Protein AF-A0A9W9S4F9-F1 (afdb_monomer_lite)

Foldseek 3Di:
DPAQADPPQREGPLLLVLVVCVVPDRALVSLVPPPFDDDPLLSRLLHLLSSLLSNLVRVVVVCVVCVVDDDDDVVVVVLVVLLVSLVSNLVSLVVNVVCVVVVVDDPPNNLLSNLLSLLSSLQPLVNCVVPVVSVVSSVVSLVVSVVVDPDCLSVVSVVLSVVCNVCVVVVHDDRSVVSCVVVVNPSSSD

pLDDT: mean 78.47, std 13.46, range [39.5, 94.12]

InterPro domains:
  IPR021858 Fungal transcription factor [PF11951] (45-174)

Radius of gyration: 16.38 Å; chains: 1; bounding box: 41×35×48 Å

Organism: NCBI:txid2100454

Sequence (190 aa):
MVGAVEPITGIPRSLLDLFSCIGLGATEEDFWRWPGEVGTFVQSHTWEAYRYSGILVMRSYSRVDSQTLIASNDEDVSSHADAIAVNRILSSIDAVYGAKACGVASDEAIPHNIAYPLFVAGSQSRVIVQHVAWKETIRSKFQDLIQSDRYWQTEKIFDLLQDAWESWDAGQISDPFEMAAERGLELGLL

Structure (mmCIF, N/CA/C/O backbone):
data_AF-A0A9W9S4F9-F1
#
_entry.id   AF-A0A9W9S4F9-F1
#
loop_
_atom_site.group_PDB
_atom_site.id
_atom_site.type_symbol
_atom_site.label_atom_id
_atom_site.label_alt_id
_atom_site.label_comp_id
_atom_site.label_asym_id
_atom_site.label_entity_id
_atom_site.label_seq_id
_atom_site.pdbx_PDB_ins_code
_atom_site.Cartn_x
_atom_site.Cartn_y
_atom_site.Cartn_z
_atom_site.occupancy
_atom_site.B_iso_or_equiv
_atom_site.auth_seq_id
_atom_site.auth_comp_id
_atom_site.auth_asym_id
_atom_site.auth_atom_id
_atom_site.pdbx_PDB_model_num
ATOM 1 N N . MET A 1 1 ? 3.750 -15.858 -24.874 1.00 39.50 1 MET A N 1
ATOM 2 C CA . MET A 1 1 ? 2.624 -15.698 -23.932 1.00 39.50 1 MET A CA 1
ATOM 3 C C . MET A 1 1 ? 2.468 -14.216 -23.665 1.00 39.50 1 MET A C 1
ATOM 5 O O . MET A 1 1 ? 3.266 -13.650 -22.937 1.00 39.50 1 MET A O 1
ATOM 9 N N . VAL A 1 2 ? 1.533 -13.574 -24.358 1.00 43.12 2 VAL A N 1
ATOM 10 C CA . VAL A 1 2 ? 1.231 -12.146 -24.213 1.00 43.12 2 VAL A CA 1
ATOM 11 C C . VAL A 1 2 ? -0.104 -12.103 -23.472 1.00 43.12 2 VAL A C 1
ATOM 13 O O . VAL A 1 2 ? -1.098 -12.544 -24.040 1.00 43.12 2 VAL A O 1
ATOM 16 N N . GLY A 1 3 ? -0.126 -11.693 -22.198 1.00 57.25 3 GLY A N 1
ATOM 17 C CA . GLY A 1 3 ? -1.388 -11.505 -21.461 1.00 57.25 3 GLY A CA 1
ATOM 18 C C . GLY A 1 3 ? -1.493 -12.039 -20.026 1.00 57.25 3 GLY A C 1
ATOM 19 O O . GLY A 1 3 ? -2.615 -12.188 -19.560 1.00 57.25 3 GLY A O 1
ATOM 20 N N . ALA A 1 4 ? -0.400 -12.343 -19.318 1.00 74.12 4 ALA A N 1
ATOM 21 C CA . ALA A 1 4 ? -0.493 -12.643 -17.878 1.00 74.12 4 ALA A CA 1
ATOM 22 C C . ALA A 1 4 ? -0.616 -11.365 -17.028 1.00 74.12 4 ALA A C 1
ATOM 24 O O . ALA A 1 4 ? -1.350 -11.339 -16.048 1.00 74.12 4 ALA A O 1
ATOM 25 N N . VAL A 1 5 ? 0.057 -10.288 -17.443 1.00 80.94 5 VAL A N 1
ATOM 26 C CA . VAL A 1 5 ? 0.033 -8.978 -16.782 1.00 80.94 5 VAL A CA 1
ATOM 27 C C . VAL A 1 5 ? -0.948 -8.061 -17.505 1.00 80.94 5 VAL A C 1
ATOM 29 O O . VAL A 1 5 ? -0.982 -8.017 -18.739 1.00 80.94 5 VAL A O 1
ATOM 32 N N . GLU A 1 6 ? -1.774 -7.364 -16.739 1.00 81.44 6 GLU A N 1
ATOM 33 C CA . GLU A 1 6 ? -2.702 -6.364 -17.240 1.00 81.44 6 GLU A CA 1
ATOM 34 C C . GLU A 1 6 ? -1.920 -5.074 -17.582 1.00 81.44 6 GLU A C 1
ATOM 36 O O . GLU A 1 6 ? -1.126 -4.604 -16.768 1.00 81.44 6 GLU A O 1
ATOM 41 N N . PRO A 1 7 ? -2.032 -4.550 -18.817 1.00 72.56 7 PRO A N 1
ATOM 42 C CA . PRO A 1 7 ? -1.159 -3.482 -19.307 1.00 72.56 7 PRO A CA 1
ATOM 43 C C . PRO A 1 7 ? -1.421 -2.095 -18.705 1.00 72.56 7 PRO A C 1
ATOM 45 O O . PRO A 1 7 ? -0.534 -1.252 -18.809 1.00 72.56 7 PRO A O 1
ATOM 48 N N . ILE A 1 8 ? -2.599 -1.837 -18.130 1.00 72.50 8 ILE A N 1
ATOM 49 C CA . ILE A 1 8 ? -2.957 -0.532 -17.555 1.00 72.50 8 ILE A CA 1
ATOM 50 C C . ILE A 1 8 ? -2.359 -0.387 -16.148 1.00 72.50 8 ILE A C 1
ATOM 52 O O . ILE A 1 8 ? -1.672 0.585 -15.862 1.00 72.50 8 ILE A O 1
ATOM 56 N N . THR A 1 9 ? -2.572 -1.387 -15.301 1.00 74.12 9 THR A N 1
ATOM 57 C CA . THR A 1 9 ? -2.160 -1.460 -13.892 1.00 74.12 9 THR A CA 1
ATOM 58 C C . THR A 1 9 ? -0.789 -2.102 -13.709 1.00 74.12 9 THR A C 1
ATOM 60 O O . THR A 1 9 ? -0.191 -2.019 -12.646 1.00 74.12 9 THR A O 1
ATOM 63 N N . GLY A 1 10 ? -0.274 -2.833 -14.700 1.00 80.81 10 GLY A N 1
ATOM 64 C CA . GLY A 1 10 ? 0.967 -3.596 -14.551 1.00 80.81 10 GLY A CA 1
ATOM 65 C C . GLY A 1 10 ? 0.885 -4.745 -13.535 1.00 80.81 10 GLY A C 1
ATOM 66 O O . GLY A 1 10 ? 1.929 -5.300 -13.174 1.00 80.81 10 GLY A O 1
ATOM 67 N N . ILE A 1 11 ? -0.319 -5.119 -13.084 1.00 86.19 11 ILE A N 1
ATOM 68 C CA . ILE A 1 11 ? -0.577 -6.191 -12.113 1.00 86.19 11 ILE A CA 1
ATOM 69 C C . ILE A 1 11 ? -0.928 -7.494 -12.855 1.00 86.19 11 ILE A C 1
ATOM 71 O O . ILE A 1 11 ? -1.566 -7.460 -13.912 1.00 86.19 11 ILE A O 1
ATOM 75 N N . PRO A 1 12 ? -0.539 -8.677 -12.345 1.00 88.62 12 PRO A N 1
ATOM 76 C CA . PRO A 1 12 ? -0.983 -9.954 -12.873 1.00 88.62 12 PRO A CA 1
ATOM 77 C C . PRO A 1 12 ? -2.501 -10.067 -12.873 1.00 88.62 12 PRO A C 1
ATOM 79 O O . PRO A 1 12 ? -3.143 -9.840 -11.850 1.00 88.62 12 PRO A O 1
ATOM 82 N N . ARG A 1 13 ? -3.078 -10.510 -13.992 1.00 88.75 13 ARG A N 1
ATOM 83 C CA . ARG A 1 13 ? -4.515 -10.800 -14.088 1.00 88.75 13 ARG A CA 1
ATOM 84 C C . ARG A 1 13 ? -4.939 -11.835 -13.053 1.00 88.75 13 ARG A C 1
ATOM 86 O O . ARG A 1 13 ? -5.977 -11.663 -12.445 1.00 88.75 13 ARG A O 1
ATOM 93 N N . SER A 1 14 ? -4.089 -12.825 -12.768 1.00 90.12 14 SER A N 1
ATOM 94 C CA . SER A 1 14 ? -4.341 -13.814 -11.713 1.00 90.12 14 SER A CA 1
ATOM 95 C C . SER A 1 14 ? -4.473 -13.191 -10.319 1.00 90.12 14 SER A C 1
ATOM 97 O O . SER A 1 14 ? -5.228 -13.700 -9.500 1.00 90.12 14 SER A O 1
ATOM 99 N N . LEU A 1 15 ? -3.769 -12.087 -10.045 1.00 89.88 15 LEU A N 1
ATOM 100 C CA . LEU A 1 15 ? -3.900 -11.347 -8.791 1.00 89.88 15 LEU A CA 1
ATOM 101 C C . LEU A 1 15 ? -5.122 -10.418 -8.820 1.00 89.88 15 LEU A C 1
ATOM 103 O O . LEU A 1 15 ? -5.866 -10.370 -7.845 1.00 89.88 15 LEU A O 1
ATOM 107 N N . LEU A 1 16 ? -5.373 -9.730 -9.938 1.00 88.50 16 LEU A N 1
ATOM 108 C CA . LEU A 1 16 ? -6.581 -8.914 -10.126 1.00 88.50 16 LEU A CA 1
ATOM 109 C C . LEU A 1 16 ? -7.864 -9.746 -10.010 1.00 88.50 16 LEU A C 1
ATOM 111 O O . LEU A 1 16 ? -8.829 -9.288 -9.406 1.00 88.50 16 LEU A O 1
ATOM 115 N N . ASP A 1 17 ? -7.859 -10.975 -10.521 1.00 89.56 17 ASP A N 1
ATOM 116 C CA . ASP A 1 17 ? -8.976 -11.910 -10.409 1.00 89.56 17 ASP A CA 1
ATOM 117 C C . ASP A 1 17 ? -9.282 -12.212 -8.932 1.00 89.56 17 ASP A C 1
ATOM 119 O O . ASP A 1 17 ? -10.449 -12.204 -8.538 1.00 89.56 17 ASP A O 1
ATOM 123 N N . LEU A 1 18 ? -8.258 -12.386 -8.082 1.00 90.25 18 LEU A N 1
ATOM 124 C CA . LEU A 1 18 ? -8.451 -12.548 -6.633 1.00 90.25 18 LEU A CA 1
ATOM 125 C C . LEU A 1 18 ? -9.093 -11.309 -6.005 1.00 90.25 18 LEU A C 1
ATOM 127 O O . LEU A 1 18 ? -10.051 -11.441 -5.245 1.00 90.25 18 LEU A O 1
ATOM 131 N N . PHE A 1 19 ? -8.611 -10.114 -6.355 1.00 87.94 19 PHE A N 1
ATOM 132 C CA . PHE A 1 19 ? -9.214 -8.863 -5.892 1.00 87.94 19 PHE A CA 1
ATOM 133 C C . PHE A 1 19 ? -10.667 -8.703 -6.356 1.00 87.94 19 PHE A C 1
ATOM 135 O O . PHE A 1 19 ? -11.510 -8.268 -5.578 1.00 87.94 19 PHE A O 1
ATOM 142 N N . SER A 1 20 ? -10.984 -9.099 -7.591 1.00 86.38 20 SER A N 1
ATOM 143 C CA . SER A 1 20 ? -12.347 -9.030 -8.135 1.00 86.38 20 SER A CA 1
ATOM 144 C C . SER A 1 20 ? -13.332 -9.959 -7.415 1.00 86.38 20 SER A C 1
ATOM 146 O O . SER A 1 20 ? -14.536 -9.712 -7.413 1.00 86.38 20 SER A O 1
ATOM 148 N N . CYS A 1 21 ? -12.817 -11.013 -6.778 1.00 84.69 21 CYS A N 1
ATOM 149 C CA . CYS A 1 21 ? -13.590 -11.992 -6.024 1.00 84.69 21 CYS A CA 1
ATOM 150 C C . CYS A 1 21 ? -13.734 -11.640 -4.530 1.00 84.69 21 CYS A C 1
ATOM 152 O O . CYS A 1 21 ? -14.375 -12.398 -3.789 1.00 84.69 21 CYS A O 1
ATOM 154 N N . ILE A 1 22 ? -13.168 -10.519 -4.063 1.00 83.31 22 ILE A N 1
ATOM 155 C CA . ILE A 1 22 ? -13.375 -10.029 -2.691 1.00 83.31 22 ILE A CA 1
ATOM 156 C C . ILE A 1 22 ? -14.869 -9.740 -2.489 1.00 83.31 22 ILE A C 1
ATOM 158 O O . ILE A 1 22 ? -15.513 -9.101 -3.317 1.00 83.31 22 ILE A O 1
ATOM 162 N N . GLY A 1 23 ? -15.443 -10.263 -1.403 1.00 75.38 23 GLY A N 1
ATOM 163 C CA . GLY A 1 23 ? -16.881 -10.169 -1.117 1.00 75.38 23 GLY A CA 1
ATOM 164 C C . GLY A 1 23 ? -17.773 -11.127 -1.924 1.00 75.38 23 GLY A C 1
ATOM 165 O O . GLY A 1 23 ? -18.962 -11.228 -1.636 1.00 75.38 23 GLY A O 1
ATOM 166 N N . LEU A 1 24 ? -17.219 -11.863 -2.896 1.00 78.38 24 LEU A N 1
ATOM 167 C CA . LEU A 1 24 ? -17.945 -12.850 -3.711 1.00 78.38 24 LEU A CA 1
ATOM 168 C C . LEU A 1 24 ? -17.507 -14.300 -3.450 1.00 78.38 24 LEU A C 1
ATOM 170 O O . LEU A 1 24 ? -18.270 -15.223 -3.736 1.00 78.38 24 LEU A O 1
ATOM 174 N N . GLY A 1 25 ? -16.303 -14.515 -2.910 1.00 77.88 25 GLY A N 1
ATOM 175 C CA . GLY A 1 25 ? -15.823 -15.853 -2.547 1.00 77.88 25 GLY A CA 1
ATOM 176 C C . GLY A 1 25 ? -14.311 -16.018 -2.386 1.00 77.88 25 GLY A C 1
ATOM 177 O O . GLY A 1 25 ? -13.888 -17.096 -1.978 1.00 77.88 25 GLY A O 1
ATOM 178 N N . ALA A 1 26 ? -13.496 -14.998 -2.684 1.00 82.88 26 ALA A N 1
ATOM 179 C CA . ALA A 1 26 ? -12.068 -15.044 -2.369 1.00 82.88 26 ALA A CA 1
ATOM 180 C C . ALA A 1 26 ? -11.846 -15.066 -0.853 1.00 82.88 26 ALA A C 1
ATOM 182 O O . ALA A 1 26 ? -12.545 -14.389 -0.098 1.00 82.88 26 ALA A O 1
ATOM 183 N N . THR A 1 27 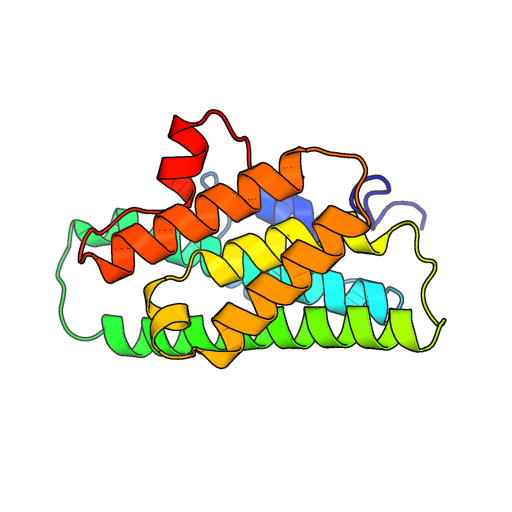? -10.846 -15.823 -0.417 1.00 86.50 27 THR A N 1
ATOM 184 C CA . THR A 1 27 ? -10.433 -15.937 0.983 1.00 86.50 27 THR A CA 1
ATOM 185 C C . THR A 1 27 ? -9.036 -15.352 1.189 1.00 86.50 27 THR A C 1
ATOM 187 O O . THR A 1 27 ? -8.258 -15.214 0.245 1.00 86.50 27 THR A O 1
ATOM 190 N N . GLU A 1 28 ? -8.669 -15.049 2.440 1.00 88.56 28 GLU A N 1
ATOM 191 C CA . GLU A 1 28 ? -7.280 -14.686 2.775 1.00 88.56 28 GLU A CA 1
ATOM 192 C C . GLU A 1 28 ? -6.288 -15.767 2.300 1.00 88.56 28 GLU A C 1
ATOM 194 O O . GLU A 1 28 ? -5.189 -15.464 1.834 1.00 88.56 28 GLU A O 1
ATOM 199 N N . GLU A 1 29 ? -6.686 -17.040 2.382 1.00 89.00 29 GLU A N 1
ATOM 200 C CA . GLU A 1 29 ? -5.848 -18.170 1.994 1.00 89.00 29 GLU A CA 1
ATOM 201 C C . GLU A 1 29 ? -5.516 -18.175 0.495 1.00 89.00 29 GLU A C 1
ATOM 203 O O . GLU A 1 29 ? -4.414 -18.578 0.120 1.00 89.00 29 GLU A O 1
ATOM 208 N N . ASP A 1 30 ? -6.407 -17.672 -0.359 1.00 90.25 30 ASP A N 1
ATOM 209 C CA . ASP A 1 30 ? -6.155 -17.584 -1.799 1.00 90.25 30 ASP A CA 1
ATOM 210 C C . ASP A 1 30 ? -5.029 -16.589 -2.113 1.00 90.25 30 ASP A C 1
ATOM 212 O O . ASP A 1 30 ? -4.153 -16.882 -2.928 1.00 90.25 30 ASP A O 1
ATOM 216 N N . PHE A 1 31 ? -4.965 -15.464 -1.391 1.00 91.06 31 PHE A N 1
ATOM 217 C CA . PHE A 1 31 ? -3.840 -14.527 -1.490 1.00 91.06 31 PHE A CA 1
ATOM 218 C C . PHE A 1 31 ? -2.541 -15.134 -0.948 1.00 91.06 31 PHE A C 1
ATOM 220 O O . PHE A 1 31 ? -1.470 -14.926 -1.523 1.00 91.06 31 PHE A O 1
ATOM 227 N N . TRP A 1 32 ? -2.600 -15.934 0.122 1.00 91.50 32 TRP A N 1
ATOM 228 C CA . TRP A 1 32 ? -1.428 -16.667 0.611 1.00 91.50 32 TRP A CA 1
ATOM 229 C C . TRP A 1 32 ? -0.949 -17.744 -0.363 1.00 91.50 32 TRP A C 1
ATOM 231 O O . TRP A 1 32 ? 0.258 -17.947 -0.487 1.00 91.50 32 TRP A O 1
ATOM 241 N N . ARG A 1 33 ? -1.858 -18.413 -1.071 1.00 92.69 33 ARG A N 1
ATOM 242 C CA . ARG A 1 33 ? -1.541 -19.470 -2.042 1.00 92.69 33 ARG A CA 1
ATOM 243 C C . ARG A 1 33 ? -1.239 -18.952 -3.443 1.00 92.69 33 ARG A C 1
ATOM 245 O O . ARG A 1 33 ? -0.823 -19.752 -4.281 1.00 92.69 33 ARG A O 1
ATOM 252 N N . TRP A 1 34 ? -1.427 -17.659 -3.702 1.00 92.00 34 TRP A N 1
ATOM 253 C CA . TRP A 1 34 ? -1.134 -17.080 -5.005 1.00 92.00 34 TRP A CA 1
ATOM 254 C C . TRP A 1 34 ? 0.329 -17.372 -5.398 1.00 92.00 34 TRP A C 1
ATOM 256 O O . TRP A 1 34 ? 1.245 -17.013 -4.652 1.00 92.00 34 TRP A O 1
ATOM 266 N N . PRO A 1 35 ? 0.567 -18.053 -6.537 1.00 87.62 35 PRO A N 1
ATOM 267 C CA . PRO A 1 35 ? 1.884 -18.590 -6.886 1.00 87.62 35 PRO A CA 1
ATOM 268 C C . PRO A 1 35 ? 2.884 -17.521 -7.341 1.00 87.62 35 PRO A C 1
ATOM 270 O O . PRO A 1 35 ? 4.067 -17.824 -7.501 1.00 87.62 35 PRO A O 1
ATOM 273 N N . GLY A 1 36 ? 2.420 -16.290 -7.560 1.00 87.94 36 GLY A N 1
ATOM 274 C CA . GLY A 1 36 ? 3.192 -15.249 -8.218 1.00 87.94 36 GLY A CA 1
ATOM 275 C C . GLY A 1 36 ? 3.159 -15.364 -9.741 1.00 87.94 36 GLY A C 1
ATOM 276 O O . GLY A 1 36 ? 2.540 -16.257 -10.316 1.00 87.94 36 GLY A O 1
ATOM 277 N N . GLU A 1 37 ? 3.871 -14.453 -10.392 1.00 87.38 37 GLU A N 1
ATOM 278 C CA . GLU A 1 37 ? 4.145 -14.479 -11.829 1.00 87.38 37 GLU A CA 1
ATOM 279 C C . GLU A 1 37 ? 5.629 -14.186 -12.076 1.00 87.38 37 GLU A C 1
ATOM 281 O O . GLU A 1 37 ? 6.334 -13.661 -11.210 1.00 87.38 37 GLU A O 1
ATOM 286 N N . VAL A 1 38 ? 6.121 -14.506 -13.275 1.00 85.81 38 VAL A N 1
ATOM 287 C CA . VAL A 1 38 ? 7.491 -14.157 -13.676 1.00 85.81 38 VAL A CA 1
ATOM 288 C C . VAL A 1 38 ? 7.508 -12.739 -14.250 1.00 85.81 38 VAL A C 1
ATOM 290 O O . VAL A 1 38 ? 6.980 -12.494 -15.334 1.00 85.81 38 VAL A O 1
ATOM 293 N N . GLY A 1 39 ? 8.147 -11.816 -13.531 1.00 82.38 39 GLY A N 1
ATOM 294 C CA . GLY A 1 39 ? 8.328 -10.419 -13.929 1.00 82.38 39 GLY A CA 1
ATOM 295 C C . GLY A 1 39 ? 9.742 -9.904 -13.673 1.00 82.38 39 GLY A C 1
ATOM 296 O O . GLY A 1 39 ? 10.646 -10.646 -13.285 1.00 82.38 39 GLY A O 1
ATOM 297 N N . THR A 1 40 ? 9.944 -8.608 -13.901 1.00 84.56 40 THR A N 1
ATOM 298 C CA . THR A 1 40 ? 11.151 -7.901 -13.440 1.00 84.56 40 THR A CA 1
ATOM 299 C C . THR A 1 40 ? 11.177 -7.811 -11.912 1.00 84.56 40 THR A C 1
ATOM 301 O O . THR A 1 40 ? 10.136 -7.902 -11.270 1.00 84.56 40 THR A O 1
ATOM 304 N N . PHE A 1 41 ? 12.346 -7.565 -11.310 1.00 83.56 41 PHE A N 1
ATOM 305 C CA . PHE A 1 41 ? 12.454 -7.403 -9.852 1.00 83.56 41 PHE A CA 1
ATOM 306 C C . PHE A 1 41 ? 11.488 -6.350 -9.294 1.00 83.56 41 PHE A C 1
ATOM 308 O O . PHE A 1 41 ? 10.848 -6.581 -8.273 1.00 83.56 41 PHE A O 1
ATOM 315 N N . VAL A 1 42 ? 11.347 -5.219 -9.990 1.00 84.88 42 VAL A N 1
ATOM 316 C CA . VAL A 1 42 ? 10.433 -4.142 -9.588 1.00 84.88 42 VAL A CA 1
ATOM 317 C C . VAL A 1 42 ? 8.987 -4.605 -9.637 1.00 84.88 42 VAL A C 1
ATOM 319 O O . VAL A 1 42 ? 8.272 -4.445 -8.656 1.00 84.88 42 VAL A O 1
ATOM 322 N N . GLN A 1 43 ? 8.584 -5.247 -10.734 1.00 86.00 43 GLN A N 1
ATOM 323 C CA . GLN A 1 43 ? 7.246 -5.817 -10.860 1.00 86.00 43 GLN A CA 1
ATOM 324 C C . GLN A 1 43 ? 6.958 -6.825 -9.749 1.00 86.00 43 GLN A C 1
ATOM 326 O O . GLN A 1 43 ? 5.931 -6.711 -9.094 1.00 86.00 43 GLN A O 1
ATOM 331 N N . SER A 1 44 ? 7.880 -7.746 -9.468 1.00 88.62 44 SER A N 1
ATOM 332 C CA . SER A 1 44 ? 7.703 -8.730 -8.399 1.00 88.62 44 SER A CA 1
ATOM 333 C C . SER A 1 44 ? 7.487 -8.074 -7.033 1.00 88.62 44 SER A C 1
ATOM 335 O O . SER A 1 44 ? 6.607 -8.499 -6.291 1.00 88.62 44 SER A O 1
ATOM 337 N N . HIS A 1 45 ? 8.234 -7.015 -6.704 1.00 90.31 45 HIS A N 1
ATOM 338 C CA . HIS A 1 45 ? 8.028 -6.275 -5.456 1.00 90.31 45 HIS A CA 1
ATOM 339 C C . HIS A 1 45 ? 6.702 -5.508 -5.434 1.00 90.31 45 HIS A C 1
ATOM 341 O O . HIS A 1 45 ? 6.013 -5.518 -4.416 1.00 90.31 45 HIS A O 1
ATOM 347 N N . THR A 1 46 ? 6.303 -4.895 -6.548 1.00 89.50 46 THR A N 1
ATOM 348 C CA . THR A 1 46 ? 4.979 -4.274 -6.671 1.00 89.50 46 THR A CA 1
ATOM 349 C C . THR A 1 46 ? 3.873 -5.307 -6.451 1.00 89.50 46 THR A C 1
ATOM 351 O O . THR A 1 46 ? 2.959 -5.071 -5.667 1.00 89.50 46 THR A O 1
ATOM 354 N N . TRP A 1 47 ? 3.961 -6.480 -7.077 1.00 91.75 47 TRP A N 1
ATOM 355 C CA . TRP A 1 47 ? 2.939 -7.521 -6.964 1.00 91.75 47 TRP A CA 1
ATOM 356 C C . TRP A 1 47 ? 2.863 -8.117 -5.560 1.00 91.75 47 TRP A C 1
ATOM 358 O O . TRP A 1 47 ? 1.767 -8.350 -5.058 1.00 91.75 47 TRP A O 1
ATOM 368 N N . GLU A 1 48 ? 4.004 -8.301 -4.896 1.00 92.25 48 GLU A N 1
ATOM 369 C CA . GLU A 1 48 ? 4.034 -8.708 -3.490 1.00 92.25 48 GLU A CA 1
ATOM 370 C C . GLU A 1 48 ? 3.386 -7.650 -2.588 1.00 92.25 48 GLU A C 1
ATOM 372 O O . GLU A 1 48 ? 2.616 -8.009 -1.698 1.00 92.25 48 GLU A O 1
ATOM 377 N N . ALA A 1 49 ? 3.608 -6.354 -2.846 1.00 93.50 49 ALA A N 1
ATOM 378 C CA . ALA A 1 49 ? 2.917 -5.292 -2.117 1.00 93.50 49 ALA A CA 1
ATOM 379 C C . ALA A 1 49 ? 1.389 -5.416 -2.267 1.00 93.50 49 ALA A C 1
ATOM 381 O O . ALA A 1 49 ? 0.693 -5.461 -1.256 1.00 93.50 49 ALA A O 1
ATOM 382 N N . TYR A 1 50 ? 0.873 -5.583 -3.493 1.00 92.62 50 TYR A N 1
ATOM 383 C CA . TYR A 1 50 ? -0.562 -5.811 -3.722 1.00 92.62 50 TYR A CA 1
ATOM 384 C C . TYR A 1 50 ? -1.077 -7.072 -3.034 1.00 92.62 50 TYR A C 1
ATOM 386 O O . TYR A 1 50 ? -2.123 -7.040 -2.395 1.00 92.62 50 TYR A O 1
ATOM 394 N N . ARG A 1 51 ? -0.353 -8.187 -3.119 1.00 94.06 51 ARG A N 1
ATOM 395 C CA . ARG A 1 51 ? -0.752 -9.440 -2.470 1.00 94.06 51 ARG A CA 1
ATOM 396 C C . ARG A 1 51 ? -0.943 -9.258 -0.960 1.00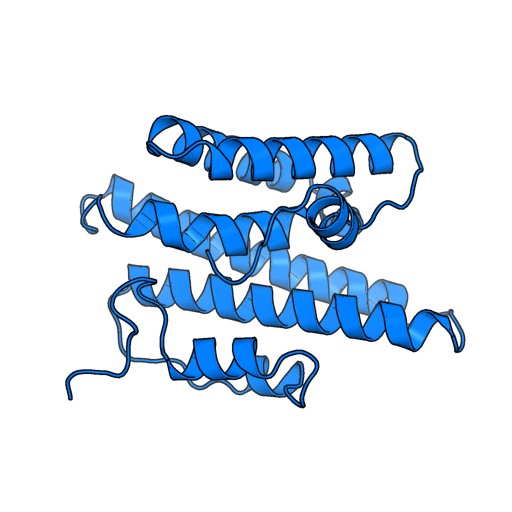 94.06 51 ARG A C 1
ATOM 398 O O . ARG A 1 51 ? -1.968 -9.675 -0.422 1.00 94.06 51 ARG A O 1
ATOM 405 N N . TYR A 1 52 ? 0.005 -8.608 -0.280 1.00 94.12 52 TYR A N 1
ATOM 406 C CA . TYR A 1 52 ? -0.117 -8.313 1.152 1.00 94.12 52 TYR A CA 1
ATOM 407 C C . TYR A 1 52 ?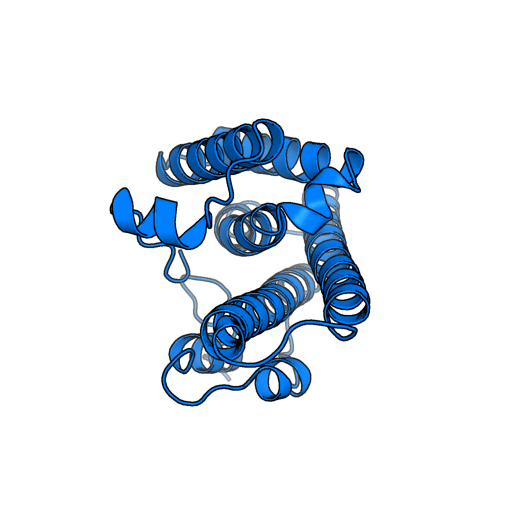 -1.229 -7.304 1.460 1.00 94.12 52 TYR A C 1
ATOM 409 O O . TYR A 1 52 ? -1.883 -7.426 2.496 1.00 94.12 52 TYR A O 1
ATOM 417 N N . SER A 1 53 ? -1.497 -6.354 0.563 1.00 92.44 53 SER A N 1
ATOM 418 C CA . SER A 1 53 ? -2.661 -5.472 0.679 1.00 92.44 53 SER A CA 1
ATOM 419 C C . SER A 1 53 ? -3.973 -6.249 0.602 1.00 92.44 53 SER A C 1
ATOM 421 O O . SER A 1 53 ? -4.849 -6.025 1.430 1.00 92.44 53 SER A O 1
ATOM 423 N N . GLY A 1 54 ? -4.088 -7.216 -0.312 1.00 90.00 54 GLY A N 1
ATOM 424 C CA . GLY A 1 54 ? -5.250 -8.105 -0.398 1.00 90.00 54 GLY A CA 1
ATOM 425 C C . GLY A 1 54 ? -5.478 -8.890 0.897 1.00 90.00 54 GLY A C 1
ATOM 426 O O . GLY A 1 54 ? -6.596 -8.933 1.401 1.00 90.00 54 GLY A O 1
ATOM 427 N N . ILE A 1 55 ? -4.408 -9.416 1.505 1.00 91.62 55 ILE A N 1
ATOM 428 C CA . ILE A 1 55 ? -4.469 -10.085 2.818 1.00 91.62 55 ILE A CA 1
ATOM 429 C C . ILE A 1 55 ? -5.018 -9.141 3.900 1.00 91.62 55 ILE A C 1
ATOM 431 O O . ILE A 1 55 ? -5.921 -9.524 4.642 1.00 91.62 55 ILE A O 1
ATOM 435 N N . LEU A 1 56 ? -4.506 -7.908 3.987 1.00 89.06 56 LEU A N 1
ATOM 436 C CA . LEU A 1 56 ? -4.977 -6.920 4.967 1.00 89.06 56 LEU A CA 1
ATOM 437 C C . LEU A 1 56 ? -6.449 -6.548 4.760 1.00 89.06 56 LEU A C 1
ATOM 439 O O . LEU A 1 56 ? -7.196 -6.459 5.733 1.00 89.06 56 LEU A O 1
ATOM 443 N N . VAL A 1 57 ? -6.873 -6.380 3.508 1.00 88.06 57 VAL A N 1
ATOM 444 C CA . VAL A 1 57 ? -8.270 -6.096 3.158 1.00 88.06 57 VAL A CA 1
ATOM 445 C C . VAL A 1 57 ? -9.176 -7.268 3.547 1.00 88.06 57 VAL A C 1
ATOM 447 O O . VAL A 1 57 ? -10.205 -7.072 4.184 1.00 88.06 57 VAL A O 1
ATOM 450 N N . MET A 1 58 ? -8.785 -8.514 3.267 1.00 85.69 58 MET A N 1
ATOM 451 C CA . MET A 1 58 ? -9.571 -9.688 3.678 1.00 85.69 58 MET A CA 1
ATOM 452 C C . MET A 1 58 ? -9.729 -9.791 5.200 1.00 85.69 58 MET A C 1
ATOM 454 O O . MET A 1 58 ? -10.791 -10.177 5.702 1.00 85.69 58 MET A O 1
ATOM 458 N N . ARG A 1 59 ? -8.693 -9.409 5.951 1.00 84.81 59 ARG A N 1
ATOM 459 C CA . ARG A 1 59 ? -8.747 -9.369 7.415 1.00 84.81 59 ARG A CA 1
ATOM 460 C C . ARG A 1 59 ? -9.636 -8.256 7.940 1.00 84.81 59 ARG A C 1
ATOM 462 O O . ARG A 1 59 ? -10.326 -8.489 8.930 1.00 84.81 59 ARG A O 1
ATOM 469 N N . SER A 1 60 ? -9.647 -7.078 7.312 1.00 78.69 60 SER A N 1
ATOM 470 C CA . SER A 1 60 ? -10.557 -6.004 7.721 1.00 78.69 60 SER A CA 1
ATOM 471 C C . SER A 1 60 ? -12.015 -6.409 7.495 1.00 78.69 60 SER A C 1
ATOM 473 O O . SER A 1 60 ? -12.806 -6.302 8.428 1.00 78.69 60 SER A O 1
ATOM 475 N N . TYR A 1 61 ? -12.348 -7.007 6.344 1.00 73.69 61 TYR A N 1
ATOM 476 C CA . TYR A 1 61 ? -13.690 -7.555 6.084 1.00 73.69 61 TYR A CA 1
ATOM 477 C C . TYR A 1 61 ? -14.101 -8.621 7.109 1.00 73.69 61 TYR A C 1
ATOM 479 O O . TYR A 1 61 ? -15.191 -8.559 7.675 1.00 73.69 61 TYR A O 1
ATOM 487 N N . SER A 1 62 ? -13.205 -9.563 7.418 1.00 72.94 62 SER A N 1
ATOM 488 C CA . SER A 1 62 ? -13.495 -10.635 8.381 1.00 72.94 62 SER A CA 1
ATOM 489 C C . SER A 1 62 ? -13.758 -10.107 9.799 1.00 72.94 62 SER A C 1
ATOM 491 O O . SER A 1 62 ? -14.511 -10.719 10.556 1.00 72.94 62 SER A O 1
ATOM 493 N N . ARG A 1 63 ? -13.156 -8.970 10.179 1.00 69.94 63 ARG A N 1
ATOM 494 C CA . ARG A 1 63 ? -13.381 -8.326 11.486 1.00 69.94 63 ARG A CA 1
ATOM 495 C C . ARG A 1 63 ? -14.740 -7.655 11.582 1.00 69.94 63 ARG A C 1
ATOM 497 O O . ARG A 1 63 ? -15.365 -7.767 12.632 1.00 69.94 63 ARG A O 1
ATOM 504 N N . VAL A 1 64 ? -15.189 -7.012 10.504 1.00 63.72 64 VAL A N 1
ATOM 505 C CA . VAL A 1 64 ? -16.527 -6.409 10.431 1.00 63.72 64 VAL A CA 1
ATOM 506 C C . VAL A 1 64 ? -17.599 -7.487 10.613 1.00 63.72 64 VAL A C 1
ATOM 508 O O . VAL A 1 64 ? -18.513 -7.309 11.416 1.00 63.72 64 VAL A O 1
ATOM 511 N N . ASP A 1 65 ? -17.430 -8.651 9.978 1.00 58.22 65 ASP A N 1
ATOM 512 C CA . ASP A 1 65 ? -18.341 -9.789 10.161 1.00 58.22 65 ASP A CA 1
ATOM 513 C C . ASP A 1 65 ? -18.241 -10.400 11.574 1.00 58.22 65 ASP A C 1
ATOM 515 O O . ASP A 1 65 ? -19.257 -10.701 12.208 1.00 58.22 65 ASP A O 1
ATOM 519 N N . SER A 1 66 ? -17.024 -10.542 12.113 1.00 53.47 66 SER A N 1
ATOM 520 C CA . SER A 1 66 ? -16.773 -11.194 13.413 1.00 53.47 66 SER A CA 1
ATOM 521 C C . SER A 1 66 ? -17.133 -10.339 14.631 1.00 53.47 66 SER A C 1
ATOM 523 O O . SER A 1 66 ? -17.298 -10.875 15.727 1.00 53.47 66 SER A O 1
ATOM 525 N N . GLN A 1 67 ? -17.323 -9.025 14.476 1.00 51.28 67 GLN A N 1
ATOM 526 C CA . GLN A 1 67 ? -17.724 -8.129 15.571 1.00 51.28 67 GLN A CA 1
ATOM 527 C C . GLN A 1 67 ? -19.123 -8.428 16.139 1.00 51.28 67 GLN A C 1
ATOM 529 O O . GLN A 1 67 ? -19.500 -7.885 17.178 1.00 51.28 67 GLN A O 1
ATOM 534 N N . THR A 1 68 ? -19.868 -9.350 15.524 1.00 49.25 68 THR A N 1
ATOM 535 C CA . THR A 1 68 ? -21.108 -9.898 16.083 1.00 49.25 68 THR A CA 1
ATOM 536 C C . THR A 1 68 ? -20.905 -11.044 17.083 1.00 49.25 68 THR A C 1
ATOM 538 O O . THR A 1 68 ? -21.847 -11.352 17.814 1.00 49.25 68 THR A O 1
ATOM 541 N N . LEU A 1 69 ? -19.721 -11.670 17.187 1.00 47.25 69 LEU A N 1
ATOM 542 C CA . LEU A 1 69 ? -19.523 -12.876 18.004 1.00 47.25 69 LEU A CA 1
ATOM 543 C C . LEU A 1 69 ? -18.147 -12.913 18.717 1.00 47.25 69 LEU A C 1
ATOM 545 O O . LEU A 1 69 ? -17.187 -13.480 18.220 1.00 47.25 69 LEU A O 1
ATOM 549 N N . ILE A 1 70 ? -18.128 -12.415 19.962 1.00 46.34 70 ILE A N 1
ATOM 550 C CA . ILE A 1 70 ? -17.190 -12.755 21.060 1.00 46.34 70 ILE A CA 1
ATOM 551 C C . ILE A 1 70 ? -15.726 -12.282 20.888 1.00 46.34 70 ILE A C 1
ATOM 553 O O . ILE A 1 70 ? -14.887 -12.945 20.290 1.00 46.34 70 ILE A O 1
ATOM 557 N N . ALA A 1 71 ? -15.385 -11.181 21.566 1.00 50.16 71 ALA A N 1
ATOM 558 C CA . ALA A 1 71 ? -14.013 -10.711 21.768 1.00 50.16 71 ALA A CA 1
ATOM 559 C C . ALA A 1 71 ? -13.394 -11.322 23.037 1.00 50.16 71 ALA A C 1
ATOM 561 O O . ALA A 1 71 ? -13.966 -11.169 24.117 1.00 50.16 71 ALA A O 1
ATOM 562 N N . SER A 1 72 ? -12.241 -11.995 22.922 1.00 50.66 72 SER A N 1
ATOM 563 C CA . SER A 1 72 ? -11.118 -11.976 23.896 1.00 50.66 72 SER A CA 1
ATOM 564 C C . SER A 1 72 ? -10.102 -13.101 23.619 1.00 50.66 72 SER A C 1
ATOM 566 O O . SER A 1 72 ? -10.276 -14.222 24.085 1.00 50.66 72 SER A O 1
ATOM 568 N N . ASN A 1 73 ? -9.063 -12.781 22.828 1.00 48.38 73 ASN A N 1
ATOM 569 C CA . ASN A 1 73 ? -7.695 -13.361 22.763 1.00 48.38 73 ASN A CA 1
ATOM 570 C C . ASN A 1 73 ? -7.105 -13.360 21.336 1.00 48.38 73 ASN A C 1
ATOM 572 O O . ASN A 1 73 ? -5.887 -13.288 21.194 1.00 48.38 73 ASN A O 1
ATOM 576 N N . ASP A 1 74 ? -7.932 -13.360 20.284 1.00 54.31 74 ASP A N 1
ATOM 577 C CA . ASP A 1 74 ? -7.463 -13.332 18.880 1.00 54.31 74 ASP A CA 1
ATOM 578 C C . ASP A 1 74 ? -6.998 -11.943 18.397 1.00 54.31 74 ASP A C 1
ATOM 580 O O . ASP A 1 74 ? -6.344 -11.801 17.358 1.00 54.31 74 ASP A O 1
ATOM 584 N N . GLU A 1 75 ? -7.289 -10.886 19.155 1.00 58.88 75 GLU A N 1
ATOM 585 C CA . GLU A 1 75 ? -6.977 -9.511 18.751 1.00 58.88 75 GLU A CA 1
ATOM 586 C C . GLU A 1 75 ? -5.475 -9.179 18.770 1.00 58.88 75 GLU A C 1
ATOM 588 O O . GLU A 1 75 ? -5.021 -8.370 17.962 1.00 58.88 75 GLU A O 1
ATOM 593 N N . ASP A 1 76 ? -4.683 -9.790 19.654 1.00 57.09 76 ASP A N 1
ATOM 594 C CA . ASP A 1 76 ? -3.239 -9.516 19.735 1.00 57.09 76 ASP A CA 1
ATOM 595 C C . ASP A 1 76 ? -2.444 -10.262 18.659 1.00 57.09 76 ASP A C 1
ATOM 597 O O . ASP A 1 76 ? -1.527 -9.703 18.051 1.00 57.09 76 ASP A O 1
ATOM 601 N N . VAL A 1 77 ? -2.834 -11.504 18.357 1.00 61.25 77 VAL A N 1
ATOM 602 C CA . VAL A 1 77 ? -2.219 -12.302 17.286 1.00 61.25 77 VAL A CA 1
ATOM 603 C C . VAL A 1 77 ? -2.519 -11.683 15.922 1.00 61.25 77 VAL A C 1
ATOM 605 O O . VAL A 1 77 ? -1.620 -11.545 15.089 1.00 61.25 77 VAL A O 1
ATOM 608 N N . SER A 1 78 ? -3.761 -11.244 15.711 1.00 69.12 78 SER A N 1
ATOM 609 C CA . SER A 1 78 ? -4.175 -10.594 14.467 1.00 69.12 78 SER A CA 1
ATOM 610 C C . SER A 1 78 ? -3.493 -9.233 14.267 1.00 69.12 78 SER A C 1
ATOM 612 O O . SER A 1 78 ? -3.015 -8.951 13.172 1.00 69.12 78 SER A O 1
ATOM 614 N N . SER A 1 79 ? -3.305 -8.441 15.329 1.00 73.06 79 SER A N 1
ATOM 615 C CA . SER A 1 79 ? -2.523 -7.195 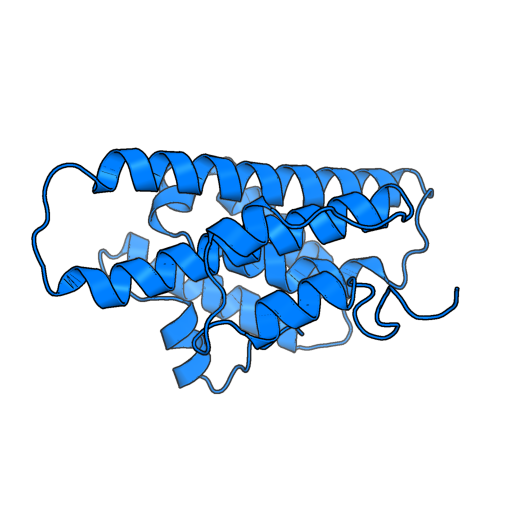15.276 1.00 73.06 79 SER A CA 1
ATOM 616 C C . SER A 1 79 ? -1.054 -7.420 14.918 1.00 73.06 79 SER A C 1
ATOM 618 O O . SER A 1 79 ? -0.470 -6.619 14.187 1.00 73.06 79 SER A O 1
ATOM 620 N N . HIS A 1 80 ? -0.438 -8.494 15.419 1.00 82.00 80 HIS A N 1
ATOM 621 C CA . HIS A 1 80 ? 0.943 -8.828 15.073 1.00 82.00 80 HIS A CA 1
ATOM 622 C C . HIS A 1 80 ? 1.065 -9.288 13.613 1.00 82.00 80 HIS A C 1
ATOM 624 O O . HIS A 1 80 ? 1.979 -8.876 12.898 1.00 82.00 80 HIS A O 1
ATOM 630 N N . ALA A 1 81 ? 0.116 -10.102 13.147 1.00 84.81 81 ALA A N 1
ATOM 631 C CA . ALA A 1 81 ? 0.063 -10.549 11.761 1.00 84.81 81 ALA A CA 1
ATOM 632 C C . ALA A 1 81 ? -0.159 -9.384 10.779 1.00 84.81 81 ALA A C 1
ATOM 634 O O . ALA A 1 81 ? 0.389 -9.409 9.673 1.00 84.81 81 ALA A O 1
ATOM 635 N N . ASP A 1 82 ? -0.929 -8.365 11.165 1.00 87.62 82 ASP A N 1
ATOM 636 C CA . ASP A 1 82 ? -1.126 -7.156 10.357 1.00 87.62 82 ASP A CA 1
ATOM 637 C C . ASP A 1 82 ? 0.127 -6.289 10.329 1.00 87.62 82 ASP A C 1
ATOM 639 O O . ASP A 1 82 ? 0.515 -5.817 9.264 1.00 87.62 82 ASP A O 1
ATOM 643 N N . ALA A 1 83 ? 0.824 -6.148 11.460 1.00 89.00 83 ALA A N 1
ATOM 644 C CA . ALA A 1 83 ? 2.107 -5.450 11.504 1.00 89.00 83 ALA A CA 1
ATOM 645 C C . ALA A 1 83 ? 3.145 -6.096 10.572 1.00 89.00 83 ALA A C 1
ATOM 647 O O . ALA A 1 83 ? 3.884 -5.392 9.882 1.00 89.00 83 ALA A O 1
ATOM 648 N N . ILE A 1 84 ? 3.167 -7.431 10.489 1.00 92.31 84 ILE A N 1
ATOM 649 C CA . ILE A 1 84 ? 4.016 -8.150 9.531 1.00 92.31 84 ILE A CA 1
ATOM 650 C C . ILE A 1 84 ? 3.615 -7.809 8.092 1.00 92.31 84 ILE A C 1
ATOM 652 O O . ILE A 1 84 ? 4.494 -7.506 7.286 1.00 92.31 84 ILE A O 1
ATOM 656 N N . ALA A 1 85 ? 2.322 -7.842 7.761 1.00 91.75 85 ALA A N 1
ATOM 657 C CA . ALA A 1 85 ? 1.849 -7.534 6.412 1.00 91.75 85 ALA A CA 1
ATOM 658 C C . ALA A 1 85 ? 2.147 -6.075 6.018 1.00 91.75 85 ALA A C 1
ATOM 660 O O . ALA A 1 85 ? 2.706 -5.842 4.948 1.00 91.75 85 ALA A O 1
ATOM 661 N N . VAL A 1 86 ? 1.894 -5.107 6.907 1.00 92.56 86 VAL A N 1
ATOM 662 C CA . VAL A 1 86 ? 2.249 -3.689 6.713 1.00 92.56 86 VAL A CA 1
ATOM 663 C C . VAL A 1 86 ? 3.749 -3.536 6.469 1.00 92.56 86 VAL A C 1
ATOM 665 O O . VAL A 1 86 ? 4.157 -2.922 5.485 1.00 92.56 86 VAL A O 1
ATOM 668 N N . ASN A 1 87 ? 4.591 -4.154 7.300 1.00 94.12 87 ASN A N 1
ATOM 669 C CA . ASN A 1 87 ? 6.039 -4.101 7.115 1.00 94.12 87 ASN A CA 1
ATOM 670 C C . ASN A 1 87 ? 6.482 -4.706 5.769 1.00 94.12 87 ASN A C 1
ATOM 672 O O . ASN A 1 87 ? 7.388 -4.181 5.121 1.00 94.12 87 ASN A O 1
ATOM 676 N N . ARG A 1 88 ? 5.846 -5.797 5.320 1.00 93.88 88 ARG A N 1
ATOM 677 C CA . ARG A 1 88 ? 6.130 -6.418 4.014 1.00 93.88 88 ARG A CA 1
ATOM 678 C C . ARG A 1 88 ? 5.737 -5.517 2.848 1.00 93.88 88 ARG A C 1
ATOM 680 O O . ARG A 1 88 ? 6.509 -5.429 1.893 1.00 93.88 88 ARG A O 1
ATOM 687 N N . ILE A 1 89 ? 4.606 -4.818 2.947 1.00 94.12 89 ILE A N 1
ATOM 688 C CA . ILE A 1 89 ? 4.194 -3.812 1.961 1.00 94.12 89 ILE A CA 1
ATOM 689 C C . ILE A 1 89 ? 5.240 -2.700 1.896 1.00 94.12 89 ILE A C 1
ATOM 691 O O . ILE A 1 89 ? 5.798 -2.450 0.829 1.00 94.12 89 ILE A O 1
ATOM 695 N N . LEU A 1 90 ? 5.577 -2.090 3.036 1.00 93.31 90 LEU A N 1
ATOM 696 C CA . LEU A 1 90 ? 6.533 -0.980 3.088 1.00 93.31 90 LEU A CA 1
ATOM 697 C C . LEU A 1 90 ? 7.924 -1.385 2.595 1.00 93.31 90 LEU A C 1
ATOM 699 O O . LEU A 1 90 ? 8.529 -0.649 1.823 1.00 93.31 90 LEU A O 1
ATOM 703 N N . SER A 1 91 ? 8.403 -2.574 2.967 1.00 93.31 91 SER A N 1
ATOM 704 C CA . SER A 1 91 ? 9.689 -3.104 2.491 1.00 93.31 91 SER A CA 1
ATOM 705 C C . SER A 1 91 ? 9.697 -3.322 0.975 1.00 93.31 91 SER A C 1
ATOM 707 O O . SER A 1 91 ? 10.703 -3.074 0.313 1.00 93.31 91 SER A O 1
ATOM 709 N N . SER A 1 92 ? 8.579 -3.786 0.411 1.00 91.69 92 SER A N 1
ATOM 710 C CA . SER A 1 92 ? 8.459 -4.012 -1.032 1.00 91.69 92 SER A CA 1
ATOM 711 C C . SER A 1 92 ? 8.409 -2.691 -1.798 1.00 91.69 92 SER A C 1
ATOM 713 O O . SER A 1 92 ? 9.077 -2.546 -2.819 1.00 91.69 92 SER A O 1
ATOM 715 N N . ILE A 1 93 ? 7.691 -1.697 -1.269 1.00 90.06 93 ILE A N 1
ATOM 716 C CA . ILE A 1 93 ? 7.663 -0.340 -1.824 1.00 90.06 93 ILE A CA 1
ATOM 717 C C . ILE A 1 93 ? 9.054 0.300 -1.745 1.00 90.06 93 ILE A C 1
ATOM 719 O O . ILE A 1 93 ? 9.512 0.883 -2.724 1.00 90.06 93 ILE A O 1
ATOM 723 N N . ASP A 1 94 ? 9.766 0.162 -0.626 1.00 89.69 94 ASP A N 1
ATOM 724 C CA . ASP A 1 94 ? 11.123 0.698 -0.491 1.00 89.69 94 ASP A CA 1
ATOM 725 C C . ASP A 1 94 ? 12.086 0.095 -1.527 1.00 89.69 94 ASP A C 1
ATOM 727 O O . ASP A 1 94 ? 12.819 0.829 -2.189 1.00 89.69 94 ASP A O 1
ATOM 731 N N . ALA A 1 95 ? 12.001 -1.217 -1.779 1.00 88.88 95 ALA A N 1
ATOM 732 C CA . ALA A 1 95 ? 12.771 -1.876 -2.836 1.00 88.88 95 ALA A CA 1
ATOM 733 C C . ALA A 1 95 ? 12.454 -1.321 -4.241 1.00 88.88 95 ALA A C 1
ATOM 735 O O . ALA A 1 95 ? 13.362 -1.136 -5.056 1.00 88.88 95 ALA A O 1
ATOM 736 N N . VAL A 1 96 ? 11.185 -1.003 -4.518 1.00 86.50 96 VAL A N 1
ATOM 737 C CA . VAL A 1 96 ? 10.751 -0.372 -5.777 1.00 86.50 96 VAL A CA 1
ATOM 738 C C . VAL A 1 96 ? 11.350 1.032 -5.931 1.00 86.50 96 VAL A C 1
ATOM 740 O O . VAL A 1 96 ? 11.917 1.348 -6.981 1.00 86.50 96 VAL A O 1
ATOM 743 N N . TYR A 1 97 ? 11.305 1.863 -4.884 1.00 82.50 97 TYR A N 1
ATOM 744 C CA . TYR A 1 97 ? 11.942 3.187 -4.897 1.00 82.50 97 TYR A CA 1
ATOM 745 C C . TYR A 1 97 ? 13.470 3.103 -4.995 1.00 82.50 97 TYR A C 1
ATOM 747 O O . TYR A 1 97 ? 14.081 3.906 -5.700 1.00 82.50 97 TYR A O 1
ATOM 755 N N . GLY A 1 98 ? 14.093 2.125 -4.336 1.00 82.44 98 GLY A N 1
ATOM 756 C CA . GLY A 1 98 ? 15.528 1.870 -4.442 1.00 82.44 98 GLY A CA 1
ATOM 757 C C . GLY A 1 98 ? 15.942 1.531 -5.875 1.00 82.44 98 GLY A C 1
ATOM 758 O O . GLY A 1 98 ? 16.897 2.103 -6.400 1.00 82.44 98 GLY A O 1
ATOM 759 N N . ALA A 1 99 ? 15.176 0.677 -6.559 1.00 81.31 99 ALA A N 1
ATOM 760 C CA . ALA A 1 99 ? 15.420 0.346 -7.962 1.00 81.31 99 ALA A CA 1
ATOM 761 C C . ALA A 1 99 ? 15.259 1.558 -8.901 1.00 81.31 99 ALA A C 1
ATOM 763 O O . ALA A 1 99 ? 16.043 1.702 -9.846 1.00 81.31 99 ALA A O 1
ATOM 764 N N . LYS A 1 100 ? 14.296 2.450 -8.616 1.00 75.75 100 LYS A N 1
ATOM 765 C CA . LYS A 1 100 ? 14.134 3.738 -9.315 1.00 75.75 100 LYS A CA 1
ATOM 766 C C . LYS A 1 100 ? 15.363 4.630 -9.125 1.00 75.75 100 LYS A C 1
ATOM 768 O O . LYS A 1 100 ? 15.926 5.107 -10.104 1.00 75.75 100 LYS A O 1
ATOM 773 N N . ALA A 1 101 ? 15.836 4.794 -7.888 1.00 77.62 101 ALA A N 1
ATOM 774 C CA . ALA A 1 101 ? 17.022 5.600 -7.586 1.00 77.62 101 ALA A CA 1
ATOM 775 C C . ALA A 1 101 ? 18.296 5.074 -8.276 1.00 77.62 101 ALA A C 1
ATOM 777 O O . ALA A 1 101 ? 19.163 5.856 -8.662 1.00 77.62 101 ALA A O 1
ATOM 778 N N . CYS A 1 102 ? 18.399 3.758 -8.477 1.00 74.69 102 CYS A N 1
ATOM 779 C CA . CYS A 1 102 ? 19.496 3.134 -9.220 1.00 74.69 102 CYS A CA 1
ATOM 780 C C . CYS A 1 102 ? 19.350 3.210 -10.754 1.00 74.69 102 CYS A C 1
ATOM 782 O O . CYS A 1 102 ? 20.233 2.723 -11.458 1.00 74.69 102 CYS A O 1
ATOM 784 N N . GLY A 1 103 ? 18.261 3.780 -11.285 1.00 67.56 103 GLY A N 1
ATOM 785 C CA . GLY A 1 103 ? 18.004 3.880 -12.728 1.00 67.56 103 GLY A CA 1
ATOM 786 C C . GLY A 1 103 ? 17.700 2.541 -13.409 1.00 67.56 103 GLY A C 1
ATOM 787 O O . GLY A 1 103 ? 17.808 2.427 -14.627 1.00 67.56 103 GLY A O 1
ATOM 788 N N . VAL A 1 104 ? 17.348 1.509 -12.634 1.00 63.12 104 VAL A N 1
ATOM 789 C CA . VAL A 1 104 ? 17.068 0.150 -13.139 1.00 63.12 104 VAL A CA 1
ATOM 790 C C . VAL A 1 104 ? 15.637 0.035 -13.677 1.00 63.12 104 VAL A C 1
ATOM 792 O O . VAL A 1 104 ? 15.322 -0.887 -14.428 1.00 63.12 104 VAL A O 1
ATOM 795 N N . ALA A 1 105 ? 14.766 0.974 -13.315 1.00 60.72 105 ALA A N 1
ATOM 796 C CA . ALA A 1 105 ? 13.351 0.954 -13.640 1.00 60.72 105 ALA A CA 1
ATOM 797 C C . ALA A 1 105 ? 12.958 2.211 -14.425 1.00 60.72 105 ALA A C 1
ATOM 799 O O . ALA A 1 105 ? 13.377 3.312 -14.081 1.00 60.72 105 ALA A O 1
ATOM 800 N N . SER A 1 106 ? 12.165 2.047 -15.487 1.00 58.72 106 SER A N 1
ATOM 801 C CA . SER A 1 106 ? 11.614 3.168 -16.253 1.00 58.72 106 SER A CA 1
ATOM 802 C C . SER A 1 106 ? 10.597 3.938 -15.406 1.00 58.72 106 SER A C 1
ATOM 804 O O . SER A 1 106 ? 9.648 3.338 -14.899 1.00 58.72 106 SER A O 1
ATOM 806 N N . ASP A 1 107 ? 10.781 5.254 -15.290 1.00 55.56 107 ASP A N 1
ATOM 807 C CA . ASP A 1 107 ? 10.043 6.143 -14.378 1.00 55.56 107 ASP A CA 1
ATOM 808 C C . ASP A 1 107 ? 8.511 6.156 -14.560 1.00 55.56 107 ASP A C 1
ATOM 810 O O . ASP A 1 107 ? 7.794 6.500 -13.623 1.00 55.56 107 ASP A O 1
ATOM 814 N N . GLU A 1 108 ? 7.987 5.774 -15.730 1.00 54.84 108 GLU A N 1
ATOM 815 C CA . GLU A 1 108 ? 6.589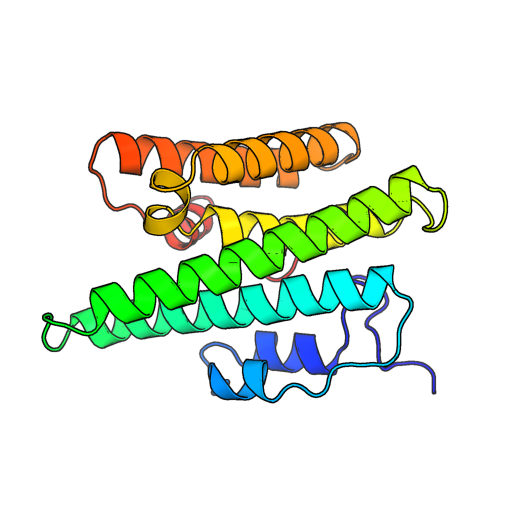 6.042 -16.109 1.00 54.84 108 GLU A CA 1
ATOM 816 C C . GLU A 1 108 ? 5.538 5.103 -15.483 1.00 54.84 108 GLU A C 1
ATOM 818 O O . GLU A 1 108 ? 4.384 5.501 -15.368 1.00 54.84 108 GLU A O 1
ATOM 823 N N . ALA A 1 109 ? 5.896 3.887 -15.048 1.00 54.12 109 ALA A N 1
ATOM 824 C CA . ALA A 1 109 ? 4.916 2.869 -14.613 1.00 54.12 109 ALA A CA 1
ATOM 825 C C . ALA A 1 109 ? 4.898 2.592 -13.096 1.00 54.12 109 ALA A C 1
ATOM 827 O O . ALA A 1 109 ? 4.103 1.795 -12.612 1.00 54.12 109 ALA A O 1
ATOM 828 N N . ILE A 1 110 ? 5.801 3.206 -12.336 1.00 55.56 110 ILE A N 1
ATOM 829 C CA . ILE A 1 110 ? 5.977 2.939 -10.901 1.00 55.56 110 ILE A CA 1
ATOM 830 C C . ILE A 1 110 ? 5.006 3.732 -10.007 1.00 55.56 110 ILE A C 1
ATOM 832 O O . ILE A 1 110 ? 4.499 3.131 -9.062 1.00 55.56 110 ILE A O 1
ATOM 836 N N . PRO A 1 111 ? 4.726 5.033 -10.254 1.00 54.25 111 PRO A N 1
ATOM 837 C CA . PRO A 1 111 ? 3.961 5.856 -9.311 1.00 54.25 111 PRO A CA 1
ATOM 838 C C . PRO A 1 111 ? 2.519 5.377 -9.109 1.00 54.25 111 PRO A C 1
ATOM 840 O O . PRO A 1 111 ? 2.026 5.348 -7.984 1.00 54.25 111 PRO A O 1
ATOM 843 N N . HIS A 1 112 ? 1.868 4.949 -10.191 1.00 61.91 112 HIS A N 1
ATOM 844 C CA . HIS A 1 112 ? 0.456 4.565 -10.175 1.00 61.91 112 HIS A CA 1
ATOM 845 C C . HIS A 1 112 ? 0.214 3.274 -9.378 1.00 61.91 112 HIS A C 1
ATOM 847 O O . HIS A 1 112 ? -0.741 3.159 -8.619 1.00 61.91 112 HIS A O 1
ATOM 853 N N . ASN A 1 113 ? 1.166 2.344 -9.432 1.00 73.62 113 ASN A N 1
ATOM 854 C CA . ASN A 1 113 ? 0.983 0.984 -8.924 1.00 73.62 113 ASN A CA 1
ATOM 855 C C . ASN A 1 113 ? 1.374 0.814 -7.448 1.00 73.62 113 ASN A C 1
ATOM 857 O O . ASN A 1 113 ? 1.462 -0.300 -6.946 1.00 73.62 113 ASN A O 1
ATOM 861 N N . ILE A 1 114 ? 1.704 1.888 -6.735 1.00 84.06 114 ILE A N 1
ATOM 862 C CA . ILE A 1 114 ? 2.078 1.795 -5.313 1.00 84.06 114 ILE A CA 1
ATOM 863 C C . ILE A 1 114 ? 1.160 2.601 -4.403 1.00 84.06 114 ILE A C 1
ATOM 865 O O . ILE A 1 114 ? 1.170 2.364 -3.198 1.00 84.06 114 ILE A O 1
ATOM 869 N N . ALA A 1 115 ? 0.332 3.491 -4.961 1.00 84.81 115 ALA A N 1
ATOM 870 C CA . ALA A 1 115 ? -0.608 4.300 -4.194 1.00 84.81 115 ALA A CA 1
ATOM 871 C C . ALA A 1 115 ? -1.606 3.422 -3.426 1.00 84.81 115 ALA A C 1
ATOM 873 O O . ALA A 1 115 ? -1.795 3.615 -2.225 1.00 84.81 115 ALA A O 1
ATOM 874 N N . TYR A 1 116 ? -2.182 2.410 -4.087 1.00 86.44 116 TYR A N 1
ATOM 875 C CA . TYR A 1 116 ? -3.128 1.499 -3.443 1.00 86.44 116 TYR A CA 1
ATOM 876 C C . TYR A 1 116 ? -2.482 0.687 -2.306 1.00 86.44 116 TYR A C 1
ATOM 878 O O . TYR A 1 116 ? -2.967 0.786 -1.176 1.00 86.44 116 TYR A O 1
ATOM 886 N N . PRO A 1 117 ? -1.365 -0.047 -2.507 1.00 91.06 117 PRO A N 1
ATOM 887 C CA . PRO A 1 117 ? -0.738 -0.760 -1.399 1.00 91.06 117 PRO A CA 1
ATOM 888 C C . PRO A 1 117 ? -0.321 0.143 -0.237 1.00 91.06 117 PRO A C 1
ATOM 890 O O . PRO A 1 117 ? -0.470 -0.234 0.927 1.00 91.06 117 PRO A O 1
ATOM 893 N N . LEU A 1 118 ? 0.152 1.354 -0.544 1.00 90.12 118 LEU A N 1
ATOM 894 C CA . LEU A 1 118 ? 0.541 2.344 0.452 1.00 90.12 118 LEU A CA 1
ATOM 895 C C . LEU A 1 118 ? -0.662 2.853 1.261 1.00 90.12 118 LEU A C 1
ATOM 897 O O . LEU A 1 118 ? -0.564 2.983 2.483 1.00 90.12 118 LEU A O 1
ATOM 901 N N . PHE A 1 119 ? -1.802 3.076 0.603 1.00 89.00 119 PHE A N 1
ATOM 902 C CA . PHE A 1 119 ? -3.058 3.425 1.261 1.00 89.00 119 PHE A CA 1
ATOM 903 C C . PHE A 1 119 ? -3.520 2.312 2.207 1.00 89.00 119 PHE A C 1
ATOM 905 O O . PHE A 1 119 ? -3.780 2.580 3.376 1.00 89.00 119 PHE A O 1
ATOM 912 N N . VAL A 1 120 ? -3.544 1.056 1.743 1.00 90.00 120 VAL A N 1
ATOM 913 C CA . VAL A 1 120 ? -3.959 -0.098 2.564 1.00 90.00 120 VAL A CA 1
ATOM 914 C C . VAL A 1 120 ? -3.036 -0.303 3.770 1.00 90.00 120 VAL A C 1
ATOM 916 O O . VAL A 1 120 ? -3.490 -0.667 4.852 1.00 90.00 120 VAL A O 1
ATOM 919 N N . ALA A 1 121 ? -1.731 -0.069 3.614 1.00 91.56 121 ALA A N 1
ATOM 920 C CA . ALA A 1 121 ? -0.801 -0.107 4.739 1.00 91.56 121 ALA A CA 1
ATOM 921 C C . ALA A 1 121 ? -1.086 1.018 5.747 1.00 91.56 121 ALA A C 1
ATOM 923 O O . ALA A 1 121 ? -1.077 0.788 6.956 1.00 91.56 121 ALA A O 1
ATOM 924 N N . GLY A 1 122 ? -1.362 2.225 5.249 1.00 88.81 122 GLY A N 1
ATOM 925 C CA . GLY A 1 122 ? -1.698 3.384 6.069 1.00 88.81 122 GLY A CA 1
ATOM 926 C C . GLY A 1 122 ? -3.025 3.245 6.807 1.00 88.81 122 GLY A C 1
ATOM 927 O O . GLY A 1 122 ? -3.143 3.742 7.929 1.00 88.81 122 GLY A O 1
ATOM 928 N N . SER A 1 123 ? -4.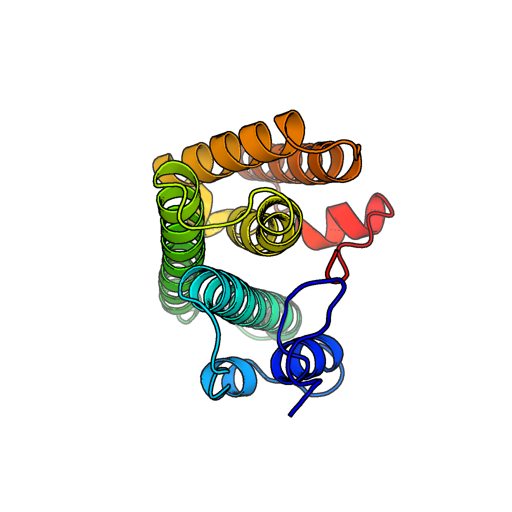002 2.564 6.207 1.00 87.31 123 SER A N 1
ATOM 929 C CA . SER A 1 123 ? -5.342 2.409 6.772 1.00 87.31 123 SER A CA 1
ATOM 930 C C . SER A 1 123 ? -5.370 1.523 8.022 1.00 87.31 123 SER A C 1
ATOM 932 O O . SER A 1 123 ? -6.345 1.526 8.770 1.00 87.31 123 SER A O 1
ATOM 934 N N . GLN A 1 124 ? -4.285 0.792 8.297 1.00 87.75 124 GLN A N 1
ATOM 935 C CA . GLN A 1 124 ? -4.105 0.018 9.523 1.00 87.75 124 GLN A CA 1
ATOM 936 C C . GLN A 1 124 ? -3.732 0.929 10.706 1.00 87.75 124 GLN A C 1
ATOM 938 O O . GLN A 1 124 ? -2.648 0.804 11.282 1.00 87.75 124 GLN A O 1
ATOM 943 N N . SER A 1 125 ? -4.631 1.840 11.099 1.00 81.56 125 SER A N 1
ATOM 944 C CA . SER A 1 125 ? -4.392 2.863 12.136 1.00 81.56 125 SER A CA 1
ATOM 945 C C . SER A 1 125 ? -3.841 2.281 13.444 1.00 81.56 125 SER A C 1
ATOM 947 O O . SER A 1 125 ? -2.893 2.824 14.012 1.00 81.56 125 SER A O 1
ATOM 949 N N . ARG A 1 126 ? -4.337 1.108 13.872 1.00 81.19 126 ARG A N 1
ATOM 950 C CA . ARG A 1 126 ? -3.839 0.389 15.062 1.00 81.19 126 ARG A CA 1
ATOM 951 C C . ARG A 1 126 ? -2.344 0.058 14.978 1.00 81.19 126 ARG A C 1
ATOM 953 O O . ARG A 1 126 ? -1.637 0.185 15.974 1.00 81.19 126 ARG A O 1
ATOM 960 N N . VAL A 1 127 ? -1.870 -0.371 13.810 1.00 85.25 127 VAL A N 1
ATOM 961 C CA . VAL A 1 127 ? -0.461 -0.720 13.570 1.00 85.25 127 VAL A CA 1
ATOM 962 C C . VAL A 1 127 ? 0.375 0.548 13.404 1.00 85.25 127 VAL A C 1
ATOM 964 O O . VAL A 1 127 ? 1.436 0.682 14.009 1.00 85.25 127 VAL A O 1
ATOM 967 N N . ILE A 1 128 ? -0.108 1.502 12.609 1.00 85.25 128 ILE A N 1
ATOM 968 C CA . ILE A 1 128 ? 0.637 2.714 12.257 1.00 85.25 128 ILE A CA 1
ATOM 969 C C . ILE A 1 128 ? 0.926 3.592 13.481 1.00 85.25 128 ILE A C 1
ATOM 971 O O . ILE A 1 128 ? 2.027 4.132 13.593 1.00 85.25 128 ILE A O 1
ATOM 975 N N . VAL A 1 129 ? 0.005 3.679 14.444 1.00 81.31 129 VAL A N 1
ATOM 976 C CA . VAL A 1 129 ? 0.226 4.441 15.688 1.00 81.31 129 VAL A CA 1
ATOM 977 C C . VAL A 1 129 ? 1.335 3.849 16.558 1.00 81.31 129 VAL A C 1
ATOM 979 O O . VAL A 1 129 ? 2.056 4.587 17.227 1.00 81.31 129 VAL A O 1
ATOM 982 N N . GLN A 1 130 ? 1.539 2.531 16.515 1.00 85.00 130 GLN A N 1
ATOM 983 C CA . GLN A 1 130 ? 2.628 1.870 17.243 1.00 85.00 130 GLN A CA 1
ATOM 984 C C . GLN A 1 130 ? 3.995 2.070 16.564 1.00 85.00 130 GLN A C 1
ATOM 986 O O . GLN A 1 130 ? 5.036 1.883 17.196 1.00 85.00 130 GLN A O 1
ATOM 991 N N . HIS A 1 131 ? 4.010 2.486 15.293 1.00 87.75 131 HIS A N 1
ATOM 992 C CA . HIS A 1 131 ? 5.210 2.585 14.468 1.00 87.75 131 HIS A CA 1
ATOM 993 C C . HIS A 1 131 ? 5.307 3.944 13.758 1.00 87.75 131 HIS A C 1
ATOM 995 O O . HIS A 1 131 ? 5.111 4.056 12.548 1.00 87.75 131 HIS A O 1
ATOM 1001 N N . VAL A 1 132 ? 5.715 4.982 14.498 1.00 86.94 132 VAL A N 1
ATOM 1002 C CA . VAL A 1 132 ? 5.872 6.359 13.977 1.00 86.94 132 VAL A CA 1
ATOM 1003 C C . VAL A 1 132 ? 6.741 6.418 12.709 1.00 86.94 132 VAL A C 1
ATOM 1005 O O . VAL A 1 132 ? 6.408 7.125 11.763 1.00 86.94 132 VAL A O 1
ATOM 1008 N N . ALA A 1 133 ? 7.817 5.627 12.638 1.00 89.25 133 ALA A N 1
ATOM 1009 C CA . ALA A 1 133 ? 8.683 5.564 11.456 1.00 89.25 133 ALA A CA 1
ATOM 1010 C C . ALA A 1 133 ? 7.949 5.084 10.187 1.00 89.25 133 ALA A C 1
ATOM 1012 O O . ALA A 1 133 ? 8.259 5.528 9.080 1.00 89.25 133 ALA A O 1
ATOM 1013 N N . TRP A 1 134 ? 6.969 4.190 10.334 1.00 91.88 134 TRP A N 1
ATOM 1014 C CA . TRP A 1 134 ? 6.155 3.695 9.224 1.00 91.88 134 TRP A CA 1
ATOM 1015 C C . TRP A 1 134 ? 5.159 4.756 8.761 1.00 91.88 134 TRP A C 1
ATOM 1017 O O . TRP A 1 134 ? 5.062 4.991 7.559 1.00 91.88 134 TRP A O 1
ATOM 1027 N N . LYS A 1 135 ? 4.509 5.467 9.698 1.00 89.19 135 LYS A N 1
ATOM 1028 C CA . LYS A 1 135 ? 3.646 6.628 9.398 1.00 89.19 135 LYS A CA 1
ATOM 1029 C C . LYS A 1 135 ? 4.395 7.672 8.563 1.00 89.19 135 LYS A C 1
ATOM 1031 O O . LYS A 1 135 ? 3.894 8.119 7.534 1.00 89.19 135 LYS A O 1
ATOM 1036 N N . GLU A 1 136 ? 5.622 8.006 8.963 1.00 90.12 136 GLU A N 1
ATOM 1037 C CA . GLU A 1 136 ? 6.447 8.992 8.256 1.00 90.12 136 GLU A CA 1
ATOM 1038 C C . GLU A 1 136 ? 6.960 8.492 6.903 1.00 90.12 136 GLU A C 1
ATOM 1040 O O . GLU A 1 136 ? 7.012 9.258 5.943 1.00 90.12 136 GLU A O 1
ATOM 1045 N N . THR A 1 137 ? 7.262 7.198 6.784 1.00 89.44 137 THR A N 1
ATOM 1046 C CA . THR A 1 137 ? 7.608 6.595 5.489 1.00 89.44 137 THR A CA 1
ATOM 1047 C C . THR A 1 137 ? 6.427 6.694 4.527 1.00 89.44 137 THR A C 1
ATOM 1049 O O . THR A 1 137 ? 6.596 7.147 3.399 1.00 89.44 137 THR A O 1
ATOM 1052 N N . ILE A 1 138 ? 5.221 6.346 4.982 1.00 90.19 138 ILE A N 1
ATOM 1053 C CA . ILE A 1 138 ? 3.994 6.449 4.185 1.00 90.19 138 ILE A CA 1
ATOM 1054 C C . ILE A 1 138 ? 3.750 7.895 3.749 1.00 90.19 138 ILE A C 1
ATOM 1056 O O . ILE A 1 138 ? 3.556 8.144 2.560 1.00 90.19 138 ILE A O 1
ATOM 1060 N N . ARG A 1 139 ? 3.844 8.850 4.683 1.00 90.56 139 ARG A N 1
ATOM 1061 C CA . ARG A 1 139 ? 3.736 10.291 4.407 1.00 90.56 139 ARG A CA 1
ATOM 1062 C C . ARG A 1 139 ? 4.732 10.735 3.335 1.00 90.56 139 ARG A C 1
ATOM 1064 O O . ARG A 1 139 ? 4.331 11.351 2.354 1.00 90.56 139 ARG A O 1
ATOM 1071 N N . SER A 1 140 ? 6.011 10.398 3.498 1.00 89.69 140 SER A N 1
ATOM 1072 C CA . SER A 1 140 ? 7.060 10.767 2.543 1.00 89.69 140 SER A CA 1
ATOM 1073 C C . SER A 1 140 ? 6.802 10.172 1.159 1.00 89.69 140 SER A C 1
ATOM 1075 O O . SER A 1 140 ? 6.937 10.880 0.166 1.00 89.69 140 SER A O 1
ATOM 1077 N N . LYS A 1 141 ? 6.395 8.900 1.069 1.00 87.88 141 LYS A N 1
ATOM 1078 C CA . LYS A 1 141 ? 6.127 8.262 -0.226 1.00 87.88 141 LYS A CA 1
ATOM 1079 C C . LYS A 1 141 ? 4.895 8.846 -0.915 1.00 87.88 141 LYS A C 1
ATOM 1081 O O . LYS A 1 141 ? 4.951 9.077 -2.117 1.00 87.88 141 LYS A O 1
ATOM 1086 N N . PHE A 1 142 ? 3.825 9.159 -0.182 1.00 86.75 142 PHE A N 1
ATOM 1087 C CA . PHE A 1 142 ? 2.679 9.871 -0.756 1.00 86.75 142 PHE A CA 1
ATOM 1088 C C . PHE A 1 142 ? 3.058 11.268 -1.251 1.00 86.75 142 PHE A C 1
ATOM 1090 O O . PHE A 1 142 ? 2.628 11.657 -2.330 1.00 86.75 142 PHE A O 1
ATOM 1097 N N . GLN A 1 143 ? 3.908 12.002 -0.530 1.00 87.31 143 GLN A N 1
ATOM 1098 C CA . GLN A 1 143 ? 4.413 13.297 -0.997 1.00 87.31 143 GLN A CA 1
ATOM 1099 C C . GLN A 1 143 ? 5.233 13.167 -2.287 1.00 87.31 143 GLN A C 1
ATOM 1101 O O . GLN A 1 143 ? 5.038 13.962 -3.206 1.00 87.31 143 GLN A O 1
ATOM 1106 N N . ASP A 1 144 ? 6.098 12.152 -2.386 1.00 84.38 144 ASP A N 1
ATOM 1107 C CA . ASP A 1 144 ? 6.844 11.856 -3.615 1.00 84.38 144 ASP A CA 1
ATOM 1108 C C . ASP A 1 144 ? 5.892 11.537 -4.779 1.00 84.38 144 ASP A C 1
ATOM 1110 O O . ASP A 1 144 ? 6.117 11.978 -5.908 1.00 84.38 144 ASP A O 1
ATOM 1114 N N . LEU A 1 145 ? 4.822 10.778 -4.509 1.00 80.38 145 LEU A N 1
ATOM 1115 C CA . LEU A 1 145 ? 3.791 10.470 -5.497 1.00 80.38 145 LEU A CA 1
ATOM 1116 C C . LEU A 1 145 ? 3.062 11.736 -5.942 1.00 80.38 145 LEU A C 1
ATOM 1118 O O . LEU A 1 145 ? 3.035 11.996 -7.132 1.00 80.38 145 LEU A O 1
ATOM 1122 N N . ILE A 1 146 ? 2.567 12.566 -5.022 1.00 82.19 146 ILE A N 1
ATOM 1123 C CA . ILE A 1 146 ? 1.859 13.820 -5.338 1.00 82.19 146 ILE A CA 1
ATOM 1124 C C . ILE A 1 146 ? 2.737 14.767 -6.169 1.00 82.19 146 ILE A C 1
ATOM 1126 O O . ILE A 1 146 ? 2.249 15.414 -7.089 1.00 82.19 146 ILE A O 1
ATOM 1130 N N . GLN A 1 147 ? 4.041 14.839 -5.884 1.00 79.62 147 GLN A N 1
ATOM 1131 C CA . GLN A 1 147 ? 4.975 15.653 -6.671 1.00 79.62 147 GLN A CA 1
ATOM 1132 C C . GLN A 1 147 ? 5.236 15.083 -8.072 1.00 79.62 147 GLN A C 1
ATOM 1134 O O . GLN A 1 147 ? 5.508 15.838 -9.006 1.00 79.62 147 GLN A O 1
ATOM 1139 N N . SER A 1 148 ? 5.204 13.755 -8.209 1.00 71.00 148 SER A N 1
ATOM 1140 C CA . SER A 1 148 ? 5.441 13.049 -9.471 1.00 71.00 148 SER A CA 1
ATOM 1141 C C . SER A 1 148 ? 4.175 12.889 -10.317 1.00 71.00 148 SER A C 1
ATOM 1143 O O . SER A 1 148 ? 4.282 12.628 -11.517 1.00 71.00 148 SER A O 1
ATOM 1145 N N . ASP A 1 149 ? 3.004 12.981 -9.699 1.00 64.75 149 ASP A N 1
ATOM 1146 C CA . ASP A 1 149 ? 1.710 12.693 -10.293 1.00 64.75 149 ASP A CA 1
ATOM 1147 C C . ASP A 1 149 ? 1.072 13.969 -10.867 1.00 64.75 149 ASP A C 1
ATOM 1149 O O . ASP A 1 149 ? 1.254 15.081 -10.372 1.00 64.75 149 ASP A O 1
ATOM 1153 N N . ARG A 1 150 ? 0.327 13.817 -11.963 1.00 56.66 150 ARG A N 1
ATOM 1154 C CA . ARG A 1 150 ? -0.464 14.901 -12.573 1.00 56.66 150 ARG A CA 1
ATOM 1155 C C . ARG A 1 150 ? -1.919 14.886 -12.101 1.00 56.66 150 ARG A C 1
ATOM 1157 O O . ARG A 1 150 ? -2.684 15.774 -12.482 1.00 56.66 150 ARG A O 1
ATOM 1164 N N . TYR A 1 151 ? -2.303 13.879 -11.321 1.00 60.28 151 TYR A N 1
ATOM 1165 C CA . TYR A 1 151 ? -3.676 13.596 -10.927 1.00 60.28 151 TYR A CA 1
ATOM 1166 C C . TYR A 1 151 ? -3.917 13.952 -9.448 1.00 60.28 151 TYR A C 1
ATOM 1168 O O . TYR A 1 151 ? -3.159 13.578 -8.559 1.00 60.28 151 TYR A O 1
ATOM 1176 N N . TRP A 1 152 ? -5.001 14.687 -9.172 1.00 67.94 152 TRP A N 1
ATOM 1177 C CA . TRP A 1 152 ? -5.380 15.163 -7.828 1.00 67.94 152 TRP A CA 1
ATOM 1178 C C . TRP A 1 152 ? -5.877 14.043 -6.900 1.00 67.94 152 TRP A C 1
ATOM 1180 O O . TRP A 1 152 ? -6.110 14.254 -5.711 1.00 67.94 152 TRP A O 1
ATOM 1190 N N . GLN A 1 153 ? -6.101 12.849 -7.444 1.00 72.62 153 GLN A N 1
ATOM 1191 C CA . GLN A 1 153 ? -6.659 11.705 -6.736 1.00 72.62 153 GLN A CA 1
ATOM 1192 C C . GLN A 1 153 ? -5.717 11.224 -5.630 1.00 72.62 153 GLN A C 1
ATOM 1194 O O . GLN A 1 153 ? -6.178 10.973 -4.520 1.00 72.62 153 GLN A O 1
ATOM 1199 N N . THR A 1 154 ? -4.411 11.172 -5.899 1.00 76.50 154 THR A N 1
ATOM 1200 C CA . THR A 1 154 ? -3.398 10.770 -4.915 1.00 76.50 154 THR A CA 1
ATOM 1201 C C . THR A 1 154 ? -3.367 11.720 -3.714 1.00 76.50 154 THR A C 1
ATOM 1203 O O . THR A 1 154 ? -3.274 11.263 -2.577 1.00 76.50 154 THR A O 1
ATOM 1206 N N . GLU A 1 155 ? -3.525 13.026 -3.951 1.00 82.50 155 GLU A N 1
ATOM 1207 C CA . GLU A 1 155 ? -3.635 14.040 -2.893 1.00 82.50 155 GLU A CA 1
ATOM 1208 C C . GLU A 1 155 ? -4.872 13.792 -2.023 1.00 82.50 155 GLU A C 1
ATOM 1210 O O . GLU A 1 155 ? -4.744 13.642 -0.813 1.00 82.50 155 GLU A O 1
ATOM 1215 N N . LYS A 1 156 ? -6.054 13.603 -2.625 1.00 82.81 156 LYS A N 1
ATOM 1216 C CA . LYS A 1 156 ? -7.281 13.347 -1.847 1.00 82.81 156 LYS A CA 1
ATOM 1217 C C . LYS A 1 156 ? -7.262 12.031 -1.071 1.00 82.81 156 LYS A C 1
ATOM 1219 O O . LYS A 1 156 ? -7.851 11.952 0.005 1.00 82.81 156 LYS A O 1
ATOM 1224 N N . ILE A 1 157 ? -6.627 10.993 -1.616 1.00 82.62 157 ILE A N 1
ATOM 1225 C CA . ILE A 1 157 ? -6.440 9.711 -0.920 1.00 82.62 157 ILE A CA 1
ATOM 1226 C C . ILE A 1 157 ? -5.516 9.902 0.283 1.00 82.62 157 ILE A C 1
ATOM 1228 O O . ILE A 1 157 ? -5.770 9.347 1.352 1.00 82.62 157 ILE A O 1
ATOM 1232 N N . PHE A 1 158 ? -4.462 10.702 0.122 1.00 86.62 158 PHE A N 1
ATOM 1233 C CA . PHE A 1 158 ? -3.553 11.006 1.212 1.00 86.62 158 PHE A CA 1
ATOM 1234 C C . PHE A 1 158 ? -4.216 11.869 2.295 1.00 86.62 158 PHE A C 1
ATOM 1236 O O . PHE A 1 158 ? -4.114 11.518 3.467 1.00 86.62 158 PHE A O 1
ATOM 1243 N N . ASP A 1 159 ? -4.970 12.908 1.926 1.00 86.88 159 ASP A N 1
ATOM 1244 C CA . ASP A 1 159 ? -5.733 13.738 2.871 1.00 86.88 159 ASP A CA 1
ATOM 1245 C C . ASP A 1 159 ? -6.695 12.887 3.709 1.00 86.88 159 ASP A C 1
ATOM 1247 O O . ASP A 1 159 ? -6.762 13.008 4.929 1.00 86.88 159 ASP A O 1
ATOM 1251 N N . LEU A 1 160 ? -7.399 11.952 3.064 1.00 86.25 160 LEU A N 1
ATOM 1252 C CA . LEU A 1 160 ? -8.291 11.023 3.749 1.00 86.25 160 LEU A CA 1
ATOM 1253 C C . LEU A 1 160 ? -7.560 10.178 4.791 1.00 86.25 160 LEU A C 1
ATOM 1255 O O . LEU A 1 160 ? -8.057 9.959 5.896 1.00 86.25 160 LEU A O 1
ATOM 1259 N N . LEU A 1 161 ? -6.378 9.691 4.428 1.00 86.69 161 LEU A N 1
ATOM 1260 C CA . LEU A 1 161 ? -5.552 8.899 5.318 1.00 86.69 161 LEU A CA 1
ATOM 1261 C C . LEU A 1 161 ? -5.059 9.729 6.513 1.00 86.69 161 LEU A C 1
ATOM 1263 O O . LEU A 1 161 ? -5.029 9.228 7.638 1.00 86.69 161 LEU A O 1
ATOM 1267 N N . GLN A 1 162 ? -4.714 11.000 6.290 1.00 87.38 162 GLN A N 1
ATOM 1268 C CA . GLN A 1 162 ? -4.354 11.927 7.361 1.00 87.38 162 GLN A CA 1
ATOM 1269 C C . GLN A 1 162 ? -5.528 12.171 8.312 1.00 87.38 162 GLN A C 1
ATOM 1271 O O . GLN A 1 162 ? -5.349 12.032 9.521 1.00 87.38 162 GLN A O 1
ATOM 1276 N N . ASP A 1 163 ? -6.726 12.421 7.780 1.00 86.12 163 ASP A N 1
ATOM 1277 C CA . ASP A 1 163 ? -7.941 12.605 8.580 1.00 86.12 163 ASP A CA 1
ATOM 1278 C C . ASP A 1 163 ? -8.250 11.369 9.435 1.00 86.12 163 ASP A C 1
ATOM 1280 O O . ASP A 1 163 ? -8.647 11.481 10.598 1.00 86.12 163 ASP A O 1
ATOM 1284 N N . ALA A 1 164 ? -8.049 10.169 8.884 1.00 83.31 164 ALA A N 1
ATOM 1285 C CA . ALA A 1 164 ? -8.262 8.932 9.624 1.00 83.31 164 ALA A CA 1
ATOM 1286 C C . ALA A 1 164 ? -7.240 8.746 10.755 1.00 83.31 164 ALA A C 1
ATOM 1288 O O . ALA A 1 164 ? -7.590 8.286 11.844 1.00 83.31 164 ALA A O 1
ATOM 1289 N N . TRP A 1 165 ? -5.982 9.131 10.529 1.00 85.62 165 TRP A N 1
ATOM 1290 C CA . TRP A 1 165 ? -4.970 9.129 11.581 1.00 85.62 165 TRP A CA 1
ATOM 1291 C C . TRP A 1 165 ? -5.280 10.143 12.685 1.00 85.62 165 TRP A C 1
ATOM 1293 O O . TRP A 1 165 ? -5.134 9.809 13.856 1.00 85.62 165 TRP A O 1
ATOM 1303 N N . GLU A 1 166 ? -5.727 11.349 12.334 1.00 85.75 166 GLU A N 1
ATOM 1304 C CA . GLU A 1 166 ? -6.127 12.377 13.305 1.00 85.75 166 GLU A CA 1
ATOM 1305 C C . GLU A 1 166 ? -7.355 11.951 14.117 1.00 85.75 166 GLU A C 1
ATOM 1307 O O . GLU A 1 166 ? -7.382 12.113 15.338 1.00 85.75 166 GLU A O 1
ATOM 1312 N N . SER A 1 167 ? -8.342 11.339 13.458 1.00 82.44 167 SER A N 1
ATOM 1313 C CA . SER A 1 167 ? -9.532 10.780 14.109 1.00 82.44 167 SER A CA 1
ATOM 1314 C C . SER A 1 167 ? -9.151 9.700 15.124 1.00 82.44 167 SER A C 1
ATOM 1316 O O . SER A 1 167 ? -9.639 9.708 16.256 1.00 82.44 167 SER A O 1
ATOM 1318 N N . TRP A 1 168 ? -8.217 8.816 14.761 1.00 79.62 168 TRP A N 1
ATOM 1319 C CA . TRP A 1 168 ? -7.705 7.796 15.672 1.00 79.62 168 TRP A CA 1
ATOM 1320 C C . TRP A 1 168 ? -6.930 8.398 16.851 1.00 79.62 168 TRP A C 1
ATOM 1322 O O . TRP A 1 168 ? -7.136 7.986 17.994 1.00 79.62 168 TRP A O 1
ATOM 1332 N N . ASP A 1 169 ? -6.076 9.397 16.603 1.00 80.38 169 ASP A N 1
ATOM 1333 C CA . ASP A 1 169 ? -5.334 10.112 17.652 1.00 80.38 169 ASP A CA 1
ATOM 1334 C C . ASP A 1 169 ? -6.296 10.835 18.627 1.00 80.38 169 ASP A C 1
ATOM 1336 O O . ASP A 1 169 ? -6.019 10.930 19.826 1.00 80.38 169 ASP A O 1
ATOM 1340 N N . ALA A 1 170 ? -7.469 11.270 18.148 1.00 81.19 170 ALA A N 1
ATOM 1341 C CA . ALA A 1 170 ? -8.561 11.825 18.954 1.00 81.19 170 ALA A CA 1
ATOM 1342 C C . ALA A 1 170 ? -9.419 10.763 19.683 1.00 81.19 170 ALA A C 1
ATOM 1344 O O . ALA A 1 170 ? -10.352 11.116 20.409 1.00 81.19 170 ALA A O 1
ATOM 1345 N N . GLY A 1 171 ? -9.116 9.471 19.517 1.00 74.50 171 GLY A N 1
ATOM 1346 C CA . GLY A 1 171 ? -9.843 8.357 20.129 1.00 74.50 171 GLY A CA 1
ATOM 1347 C C . GLY A 1 171 ? -11.147 7.982 19.419 1.00 74.50 171 GLY A C 1
ATOM 1348 O O . GLY A 1 171 ? -11.974 7.280 20.002 1.00 74.50 171 GLY A O 1
ATOM 1349 N N . GLN A 1 172 ? -11.354 8.446 18.184 1.00 72.88 172 GLN A N 1
ATOM 1350 C CA . GLN A 1 172 ? -12.486 8.060 17.346 1.00 72.88 172 GLN A CA 1
ATOM 1351 C C . GLN A 1 172 ? -12.100 6.865 16.468 1.00 72.88 172 GLN A C 1
ATOM 1353 O O . GLN A 1 172 ? -11.039 6.841 15.846 1.00 72.88 172 GLN A O 1
ATOM 1358 N N . ILE A 1 173 ? -12.969 5.855 16.421 1.00 66.25 173 ILE A N 1
ATOM 1359 C CA . ILE A 1 173 ? -12.804 4.715 15.519 1.00 66.25 173 ILE A CA 1
ATOM 1360 C C . ILE A 1 173 ? -13.490 5.091 14.210 1.00 66.25 173 ILE A C 1
ATOM 1362 O O . ILE A 1 173 ? -14.714 5.046 14.127 1.00 66.25 173 ILE A O 1
ATOM 1366 N N . SER A 1 174 ? -12.694 5.470 13.217 1.00 65.12 174 SER A N 1
ATOM 1367 C CA . SER A 1 174 ? -13.156 5.705 11.849 1.00 65.12 174 SER A CA 1
ATOM 1368 C C . SER A 1 174 ? -12.411 4.752 10.923 1.00 65.12 174 SER A C 1
ATOM 1370 O O . SER A 1 174 ? -11.178 4.729 10.945 1.00 65.12 174 SER A O 1
ATOM 1372 N N . ASP A 1 175 ? -13.136 3.951 10.139 1.00 70.19 175 ASP A N 1
ATOM 1373 C CA . ASP A 1 175 ? -12.532 3.105 9.108 1.00 70.19 175 ASP A CA 1
ATOM 1374 C C . ASP A 1 175 ? -12.195 3.968 7.875 1.00 70.19 175 ASP A C 1
ATOM 1376 O O . ASP A 1 175 ? -13.101 4.549 7.268 1.00 70.19 175 ASP A O 1
ATOM 1380 N N . PRO A 1 176 ? -10.915 4.064 7.466 1.00 71.62 176 PRO A N 1
ATOM 1381 C CA . PRO A 1 176 ? -10.524 4.797 6.264 1.00 71.62 176 PRO A CA 1
ATOM 1382 C C . PRO A 1 176 ? -11.256 4.335 4.994 1.00 71.62 176 PRO A C 1
ATOM 1384 O O . PRO A 1 176 ? -11.485 5.144 4.096 1.00 71.62 176 PRO A O 1
ATOM 1387 N N . PHE A 1 177 ? -11.644 3.058 4.892 1.00 69.31 177 PHE A N 1
ATOM 1388 C CA . PHE A 1 177 ? -12.394 2.568 3.730 1.00 69.31 177 PHE A CA 1
ATOM 1389 C C . PHE A 1 177 ? -13.836 3.092 3.706 1.00 69.31 177 PHE A C 1
ATOM 1391 O O . PHE A 1 177 ? -14.338 3.455 2.640 1.00 69.31 177 PHE A O 1
ATOM 1398 N N . GLU A 1 178 ? -14.481 3.198 4.868 1.00 70.75 178 GLU A N 1
ATOM 1399 C CA . GLU A 1 178 ? -15.820 3.779 5.005 1.00 70.75 178 GLU A CA 1
ATOM 1400 C C . GLU A 1 178 ? -15.792 5.285 4.717 1.00 70.75 178 GLU A C 1
ATOM 1402 O O . GLU A 1 178 ? -16.574 5.776 3.902 1.00 70.75 178 GLU A O 1
ATOM 1407 N N . MET A 1 179 ? -14.799 6.003 5.258 1.00 69.50 179 MET A N 1
ATOM 1408 C CA . MET A 1 179 ? -14.588 7.426 4.958 1.00 69.50 179 MET A CA 1
ATOM 1409 C C . MET A 1 179 ? -14.370 7.679 3.458 1.00 69.50 179 MET A C 1
ATOM 1411 O O . MET A 1 179 ? -14.790 8.712 2.929 1.00 69.50 179 MET A O 1
ATOM 1415 N N . ALA A 1 180 ? -13.705 6.757 2.756 1.00 70.25 180 ALA A N 1
ATOM 1416 C CA . ALA A 1 180 ? -13.486 6.867 1.315 1.00 70.25 180 ALA A CA 1
ATOM 1417 C C . ALA A 1 180 ? -14.786 6.685 0.530 1.00 70.25 180 ALA A C 1
ATOM 1419 O O . ALA A 1 180 ? -15.072 7.483 -0.368 1.00 70.25 180 ALA A O 1
ATOM 1420 N N . ALA A 1 181 ? -15.605 5.705 0.921 1.00 68.31 181 ALA A N 1
ATOM 1421 C CA . ALA A 1 181 ? -16.923 5.487 0.339 1.00 68.31 181 ALA A CA 1
ATOM 1422 C C . ALA A 1 181 ? -17.848 6.702 0.545 1.00 68.31 181 ALA A C 1
ATOM 1424 O O . ALA A 1 181 ? -18.481 7.158 -0.408 1.00 68.31 181 ALA A O 1
ATOM 1425 N N . GLU A 1 182 ? -17.869 7.293 1.746 1.00 70.75 182 GLU A N 1
ATOM 1426 C CA . GLU A 1 182 ? -18.659 8.497 2.053 1.00 70.75 182 GLU A CA 1
ATOM 1427 C C . GLU A 1 182 ? -18.248 9.717 1.218 1.00 70.75 182 GLU A C 1
ATOM 1429 O O . GLU A 1 182 ? -19.083 10.545 0.849 1.00 70.75 182 GLU A O 1
ATOM 1434 N N . ARG A 1 183 ? -16.958 9.824 0.882 1.00 69.75 183 ARG A N 1
ATOM 1435 C CA . ARG A 1 183 ? -16.411 10.906 0.049 1.00 69.75 183 ARG A CA 1
ATOM 1436 C C . ARG A 1 183 ? -16.512 10.628 -1.454 1.00 69.75 183 ARG A C 1
ATOM 1438 O O . ARG A 1 183 ? -16.042 11.446 -2.247 1.00 69.75 183 ARG A O 1
ATOM 1445 N N . GLY A 1 184 ? -17.120 9.508 -1.855 1.00 61.06 184 GLY A N 1
ATOM 1446 C CA . GLY A 1 184 ? -17.240 9.099 -3.257 1.00 61.06 184 GLY A CA 1
ATOM 1447 C C . GLY A 1 184 ? -15.892 8.797 -3.917 1.00 61.06 184 GLY A C 1
ATOM 1448 O O . GLY A 1 184 ? -15.755 8.948 -5.131 1.00 61.06 184 GLY A O 1
ATOM 1449 N N . LEU A 1 185 ? -14.881 8.427 -3.126 1.00 64.12 185 LEU A N 1
ATOM 1450 C CA . LEU A 1 185 ? -13.580 7.997 -3.622 1.00 64.12 185 LEU A CA 1
ATOM 1451 C C . LEU A 1 185 ? -13.633 6.483 -3.851 1.00 64.12 185 LEU A C 1
ATOM 1453 O O . LEU A 1 185 ? -13.528 5.695 -2.913 1.00 64.12 185 LEU A O 1
ATOM 1457 N N . GLU A 1 186 ? -13.799 6.068 -5.108 1.00 60.12 186 GLU A N 1
ATOM 1458 C CA . GLU A 1 186 ? -13.655 4.661 -5.481 1.00 60.12 186 GLU A CA 1
ATOM 1459 C C . GLU A 1 186 ? -12.170 4.272 -5.411 1.00 60.12 186 GLU A C 1
ATOM 1461 O O . GLU A 1 186 ? -11.385 4.556 -6.311 1.00 60.12 186 GLU A O 1
ATOM 1466 N N . LEU A 1 187 ? -11.778 3.604 -4.322 1.00 61.72 187 LEU A N 1
ATOM 1467 C CA . LEU A 1 187 ? -10.448 3.003 -4.134 1.00 61.72 187 LEU A CA 1
ATOM 1468 C C . LEU A 1 187 ? -10.279 1.680 -4.907 1.00 61.72 187 LEU A C 1
ATOM 1470 O O . LEU A 1 187 ? -9.382 0.889 -4.605 1.00 61.72 187 LEU A O 1
ATOM 1474 N N . GLY A 1 188 ? -11.176 1.394 -5.853 1.00 50.69 188 GLY A N 1
ATOM 1475 C CA . GLY A 1 188 ? -11.194 0.152 -6.612 1.00 50.69 188 GLY A CA 1
ATOM 1476 C C . GLY A 1 188 ? -10.002 0.087 -7.551 1.00 50.69 188 GLY A C 1
ATOM 1477 O O . GLY A 1 188 ? -10.103 0.599 -8.656 1.00 50.69 188 GLY A O 1
ATOM 1478 N N . LEU A 1 189 ? -8.904 -0.526 -7.082 1.00 48.75 189 LEU A N 1
ATOM 1479 C CA . LEU A 1 189 ? -7.684 -0.822 -7.846 1.00 48.75 189 LEU A CA 1
ATOM 1480 C C . LEU A 1 189 ? -7.355 0.294 -8.851 1.00 48.75 189 LEU A C 1
ATOM 1482 O O . LEU A 1 189 ? -7.389 0.059 -10.058 1.00 48.75 189 LEU A O 1
ATOM 1486 N N . LEU A 1 190 ? -7.126 1.510 -8.339 1.00 41.50 190 LEU A N 1
ATOM 1487 C CA . LEU A 1 190 ? -6.675 2.628 -9.168 1.00 41.50 190 LEU A CA 1
ATOM 1488 C C . LEU A 1 190 ? -5.423 2.224 -9.939 1.00 41.50 190 LEU A C 1
ATOM 1490 O O . LEU A 1 190 ? -4.461 1.737 -9.299 1.00 41.50 190 LEU A O 1
#

Secondary structure (DSSP, 8-state):
---SB-TTT--BHHHHHHHHTTTTT--HHHHHH-------HHHHHHHHHHHHHHHHHHHHHHHHHHTTS--SSHHHHHHHHHHHHHHHHHHHHHHHHHHHHTT-S-TTSTTHHHHHHHHHHHT-HHHHHH-HHHHHHHHHHHHHHHHH-S-THHHHHHHHHHHHHHHHHTT----HHHHHHHTT---S--